Protein AF-A0A917Q170-F1 (afdb_monomer_lite)

pLDDT: mean 72.07, std 14.61, range [29.23, 91.88]

Sequence (348 aa):
MSKLRPLVGIVLLTVSYTAFADYQNASVLQEGDNNSASVSQTNVAHSAAISQYGSNLDTNITQSDVAHRASIYQTAAMDSTTDVTQSGGFNFTDIHQDFAHDTTISVVQGGADNSATITQLGTIYGGYNNTINIEQTGAELTARVYQEGNDLITRIKSEGYGNSVETSQLALTGTVLVEQQGDQNNIYSRQNGYATHASLSQIGSNNDIQYEIDAFGDGVSNASIEQQGDENRVSYRVGNGPVDLAVSQLGNGNVIEGNLGTGGRVVASQDGDYNVASIDSEIGSVTLQQTGSYNIGTIDTSGDAVLVQTGYANEASIVSAATSGVDALHYATAAQAGSNNIASIVQQ

Organism: NCBI:txid1515666

Radius of gyration: 26.74 Å; chains: 1; bounding box: 98×32×94 Å

Structure (mmCIF, N/CA/C/O backbone):
data_AF-A0A917Q170-F1
#
_entry.id   AF-A0A917Q170-F1
#
loop_
_atom_site.group_PDB
_atom_site.id
_atom_site.type_symbol
_atom_site.label_atom_id
_atom_site.label_alt_id
_atom_site.label_comp_id
_atom_site.label_asym_id
_atom_site.label_entity_id
_atom_site.label_seq_id
_atom_site.pdbx_PDB_ins_code
_atom_site.Cartn_x
_atom_site.Cartn_y
_atom_site.Cartn_z
_atom_site.occupancy
_atom_site.B_iso_or_equiv
_atom_site.auth_seq_id
_atom_site.auth_comp_id
_atom_site.auth_asym_id
_atom_site.auth_atom_id
_atom_site.pdbx_PDB_model_num
ATOM 1 N N . MET A 1 1 ? -63.990 -1.114 59.772 1.00 38.12 1 MET A N 1
ATOM 2 C CA . MET A 1 1 ? -62.584 -1.440 59.434 1.00 38.12 1 MET A CA 1
ATOM 3 C C . MET A 1 1 ? -62.500 -1.636 57.931 1.00 38.12 1 MET A C 1
ATOM 5 O O . MET A 1 1 ? -63.392 -2.273 57.388 1.00 38.12 1 MET A O 1
ATOM 9 N N . SER A 1 2 ? -61.478 -1.104 57.266 1.00 48.19 2 SER A N 1
ATOM 10 C CA . SER A 1 2 ? -61.198 -1.352 55.844 1.00 48.19 2 SER A CA 1
ATOM 11 C C . SER A 1 2 ? -60.162 -2.464 55.674 1.00 48.19 2 SER A C 1
ATOM 13 O O . SER A 1 2 ? -59.218 -2.523 56.460 1.00 48.19 2 SER A O 1
ATOM 15 N N . LYS A 1 3 ? -60.270 -3.266 54.607 1.00 40.38 3 LYS A N 1
ATOM 16 C CA . LYS A 1 3 ? -59.131 -3.912 53.924 1.00 40.38 3 LYS A CA 1
ATOM 17 C C . LYS A 1 3 ? -59.388 -3.916 52.410 1.00 40.38 3 LYS A C 1
ATOM 19 O O . LYS A 1 3 ? -60.537 -3.841 51.982 1.00 40.38 3 LYS A O 1
ATOM 24 N N . LEU A 1 4 ? -58.310 -3.881 51.628 1.00 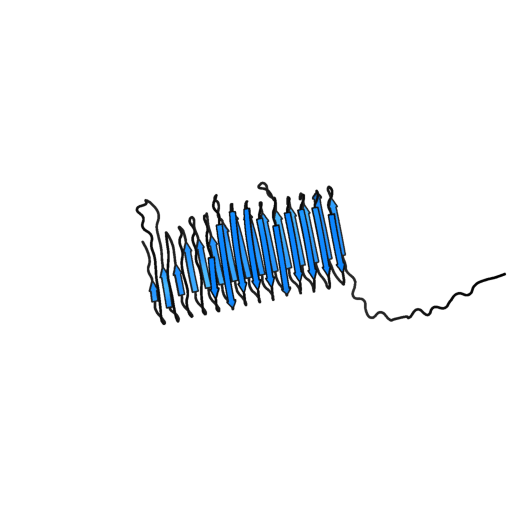39.84 4 LEU A N 1
ATOM 25 C CA . LEU A 1 4 ? -58.324 -3.553 50.199 1.00 39.84 4 LEU A CA 1
ATOM 26 C C . LEU A 1 4 ? -58.628 -4.776 49.313 1.00 39.84 4 LEU A C 1
ATOM 28 O O . LEU A 1 4 ? -58.447 -5.919 49.729 1.00 39.84 4 LEU A O 1
ATOM 32 N N . ARG A 1 5 ? -59.021 -4.515 48.059 1.00 44.72 5 ARG A N 1
ATOM 33 C CA . ARG A 1 5 ? -58.949 -5.488 46.956 1.00 44.72 5 ARG A CA 1
ATOM 34 C C . ARG A 1 5 ? -57.550 -5.448 46.320 1.00 44.72 5 ARG A C 1
ATOM 36 O O . ARG A 1 5 ? -57.078 -4.340 46.064 1.00 44.72 5 ARG A O 1
ATOM 43 N N . PRO A 1 6 ? -56.934 -6.587 45.967 1.00 37.66 6 PRO A N 1
ATOM 44 C CA . PRO A 1 6 ? -55.922 -6.641 44.918 1.00 37.66 6 PRO A CA 1
ATOM 45 C C . PRO A 1 6 ? -56.583 -6.742 43.529 1.00 37.66 6 PRO A C 1
ATOM 47 O O . PRO A 1 6 ? -57.682 -7.280 43.383 1.00 37.66 6 PRO A O 1
ATOM 50 N N . LEU A 1 7 ? -55.903 -6.218 42.510 1.00 37.00 7 LEU A N 1
ATOM 51 C CA . LEU A 1 7 ? -56.298 -6.291 41.101 1.00 37.00 7 LEU A CA 1
ATOM 52 C C . LEU A 1 7 ? -55.704 -7.563 40.472 1.00 37.00 7 LEU A C 1
ATOM 54 O O . LEU A 1 7 ? -54.498 -7.774 40.567 1.00 37.00 7 LEU A O 1
ATOM 58 N N . VAL A 1 8 ? -56.515 -8.392 39.807 1.00 40.47 8 VAL A N 1
ATOM 59 C CA . VAL A 1 8 ? -55.999 -9.541 39.037 1.00 40.47 8 VAL A CA 1
ATOM 60 C C . VAL A 1 8 ? -55.584 -9.057 37.649 1.00 40.47 8 VAL A C 1
ATOM 62 O O . VAL A 1 8 ? -56.394 -9.017 36.725 1.00 40.47 8 VAL A O 1
ATOM 65 N N . GLY A 1 9 ? -54.317 -8.669 37.513 1.00 32.59 9 GLY A N 1
ATOM 66 C CA . GLY A 1 9 ? -53.686 -8.494 36.209 1.00 32.59 9 GLY A CA 1
ATOM 67 C C . GLY A 1 9 ? -53.339 -9.858 35.617 1.00 32.59 9 GLY A C 1
ATOM 68 O O . GLY A 1 9 ? -52.493 -10.564 36.162 1.00 32.59 9 GLY A O 1
ATOM 69 N N . ILE A 1 10 ? -53.985 -10.235 34.513 1.00 39.66 10 ILE A N 1
ATOM 70 C CA . ILE A 1 10 ? -53.581 -11.410 33.733 1.00 39.66 10 ILE A CA 1
ATOM 71 C C . ILE A 1 10 ? -52.309 -11.029 32.973 1.00 39.66 10 ILE A C 1
ATOM 73 O O . ILE A 1 10 ? -52.369 -10.295 31.988 1.00 39.66 10 ILE A O 1
ATOM 77 N N . VAL A 1 11 ? -51.157 -11.511 33.443 1.00 34.00 11 VAL A N 1
ATOM 78 C CA . VAL A 1 11 ? -49.904 -11.429 32.684 1.00 34.00 11 VAL A CA 1
ATOM 79 C C . VAL A 1 11 ? -50.041 -12.330 31.460 1.00 34.00 11 VAL A C 1
ATOM 81 O O . VAL A 1 11 ? -50.342 -13.518 31.586 1.00 34.00 11 VAL A O 1
ATOM 84 N N . LEU A 1 12 ? -49.850 -11.756 30.274 1.00 33.69 12 LEU A N 1
ATOM 85 C CA . LEU A 1 12 ? -49.920 -12.488 29.017 1.00 33.69 12 LEU A CA 1
ATOM 86 C C . LEU A 1 12 ? -48.710 -13.427 28.924 1.00 33.69 12 LEU A C 1
ATOM 88 O O . LEU A 1 12 ? -47.589 -12.973 28.715 1.00 33.69 12 LEU A O 1
ATOM 92 N N . LEU A 1 13 ? -48.933 -14.732 29.096 1.00 35.03 13 LEU A N 1
ATOM 93 C CA . LEU A 1 13 ? -47.876 -15.742 29.020 1.00 35.03 13 LEU A CA 1
ATOM 94 C C . LEU A 1 13 ? -47.503 -16.025 27.554 1.00 35.03 13 LEU A C 1
ATOM 96 O O . LEU A 1 13 ? -47.815 -17.082 27.006 1.00 35.03 13 LEU A O 1
ATOM 100 N N . THR A 1 14 ? -46.853 -15.062 26.902 1.00 36.75 14 THR A N 1
ATOM 101 C CA . THR A 1 14 ? -46.205 -15.277 25.606 1.00 36.75 14 THR A CA 1
ATOM 102 C C . THR A 1 14 ? -45.097 -16.307 25.780 1.00 36.75 14 THR A C 1
ATOM 104 O O . THR A 1 14 ? -44.111 -16.049 26.469 1.00 36.75 14 THR A O 1
ATOM 107 N N . VAL A 1 15 ? -45.262 -17.481 25.171 1.00 36.38 15 VAL A N 1
ATOM 108 C CA . VAL A 1 15 ? -44.237 -18.529 25.162 1.00 36.38 15 VAL A CA 1
ATOM 109 C C . VAL A 1 15 ? -43.047 -18.029 24.349 1.00 36.38 15 VAL A C 1
ATOM 111 O O . VAL A 1 15 ? -43.107 -17.991 23.121 1.00 36.38 15 VAL A O 1
ATOM 114 N N . SER A 1 16 ? -41.978 -17.633 25.039 1.00 33.53 16 SER A N 1
ATOM 115 C CA . SER A 1 16 ? -40.708 -17.239 24.431 1.00 33.53 16 SER A CA 1
ATOM 116 C C . SER A 1 16 ? -40.132 -18.423 23.656 1.00 33.53 16 SER A C 1
ATOM 118 O O . SER A 1 16 ? -39.626 -19.377 24.252 1.00 33.53 16 SER A O 1
ATOM 120 N N . TYR A 1 17 ? -40.229 -18.390 22.329 1.00 29.23 17 TYR A N 1
ATOM 121 C CA . TYR A 1 17 ? -39.633 -19.423 21.492 1.00 29.23 17 TYR A CA 1
ATOM 122 C C . TYR A 1 17 ? -38.107 -19.302 21.531 1.00 29.23 17 TYR A C 1
ATOM 124 O O . TYR A 1 17 ? -37.552 -18.331 21.032 1.00 29.23 17 TYR A O 1
ATOM 132 N N . THR A 1 18 ? -37.471 -20.323 22.114 1.00 39.31 18 THR A N 1
ATOM 133 C CA . THR A 1 18 ? -36.055 -20.708 21.948 1.00 39.31 18 THR A CA 1
ATOM 134 C C . THR A 1 18 ? -35.014 -19.598 22.110 1.00 39.31 18 THR A C 1
ATOM 136 O O . THR A 1 18 ? -34.725 -18.849 21.181 1.00 39.31 18 THR A O 1
ATOM 139 N N . ALA A 1 19 ? -34.361 -19.575 23.274 1.00 36.84 19 ALA A N 1
ATOM 140 C CA . ALA A 1 19 ? -33.197 -18.733 23.515 1.00 36.84 19 ALA A CA 1
ATOM 141 C C . ALA A 1 19 ? -32.041 -19.059 22.550 1.00 36.84 19 ALA A C 1
ATOM 143 O O . ALA A 1 19 ? -31.523 -20.178 22.555 1.00 36.84 19 ALA A O 1
ATOM 144 N N . PHE A 1 20 ? -31.580 -18.050 21.812 1.00 42.78 20 PHE A N 1
ATOM 145 C CA . PHE A 1 20 ? -30.145 -17.899 21.579 1.00 42.78 20 PHE A CA 1
ATOM 146 C C . PHE A 1 20 ? -29.513 -17.385 22.878 1.00 42.78 20 PHE A C 1
ATOM 148 O O . PHE A 1 20 ? -30.133 -16.610 23.607 1.00 42.78 20 PHE A O 1
ATOM 155 N N . ALA A 1 21 ? -28.311 -17.859 23.202 1.00 44.31 21 ALA A N 1
ATOM 156 C CA . ALA A 1 21 ? -27.614 -17.436 24.408 1.00 44.31 21 ALA A CA 1
ATOM 157 C C . ALA A 1 21 ? -26.942 -16.076 24.176 1.00 44.31 21 ALA A C 1
ATOM 159 O O . ALA A 1 21 ? -26.146 -15.922 23.250 1.00 44.31 21 ALA A O 1
ATOM 160 N N . ASP A 1 22 ? -27.279 -15.106 25.023 1.00 50.44 22 ASP A N 1
ATOM 161 C CA . ASP A 1 22 ? -26.863 -13.706 24.916 1.00 50.44 22 ASP A CA 1
ATOM 162 C C . ASP A 1 22 ? -25.422 -13.510 25.426 1.00 50.44 22 ASP A C 1
ATOM 164 O O . ASP A 1 22 ? -25.171 -12.920 26.475 1.00 50.44 22 ASP A O 1
ATOM 168 N N . TYR A 1 23 ? -24.463 -14.113 24.718 1.00 54.47 23 TYR A N 1
ATOM 169 C CA . TYR A 1 23 ? -23.035 -14.075 25.047 1.00 54.47 23 TYR A CA 1
ATOM 170 C C . TYR A 1 23 ? -22.389 -12.751 24.621 1.00 54.47 23 TYR A C 1
ATOM 172 O O . TYR A 1 23 ? -21.505 -12.731 23.773 1.00 54.47 23 TYR A O 1
ATOM 180 N N . GLN A 1 24 ? -22.840 -11.650 25.216 1.00 57.41 24 GLN A N 1
ATOM 181 C CA . GLN A 1 24 ? -22.109 -10.385 25.216 1.00 57.41 24 GLN A CA 1
ATOM 182 C C . GLN A 1 24 ? -21.061 -10.427 26.337 1.00 57.41 24 GLN A C 1
ATOM 184 O O . GLN A 1 24 ? -21.401 -10.544 27.516 1.00 57.41 24 GLN A O 1
ATOM 189 N N . ASN A 1 25 ? -19.782 -10.390 25.971 1.00 67.75 25 ASN A N 1
ATOM 190 C CA . ASN A 1 25 ? -18.659 -10.326 26.899 1.00 67.75 25 ASN A CA 1
ATOM 191 C C . ASN A 1 25 ? -17.869 -9.038 26.655 1.00 67.75 25 ASN A C 1
ATOM 193 O O . ASN A 1 25 ? -17.345 -8.826 25.561 1.00 67.75 25 ASN A O 1
ATOM 197 N N . ALA A 1 26 ? -17.759 -8.207 27.686 1.00 69.06 26 ALA A N 1
ATOM 198 C CA . ALA A 1 26 ? -16.992 -6.972 27.677 1.00 69.06 26 ALA A CA 1
ATOM 199 C C . ALA A 1 26 ? -16.087 -6.946 28.914 1.00 69.06 26 ALA A C 1
ATOM 201 O O . ALA A 1 26 ? -16.577 -6.913 30.044 1.00 69.06 26 ALA A O 1
ATOM 202 N N . SER A 1 27 ? -14.771 -6.965 28.709 1.00 76.00 27 SER A N 1
ATOM 203 C CA . SER A 1 27 ? -13.782 -6.845 29.784 1.00 76.00 27 SER A CA 1
ATOM 204 C C . SER A 1 27 ? -12.910 -5.615 29.573 1.00 76.00 27 SER A C 1
ATOM 206 O O . SER A 1 27 ? -12.215 -5.521 28.563 1.00 76.00 27 SER A O 1
ATOM 208 N N . VAL A 1 28 ? -12.918 -4.706 30.545 1.00 73.25 28 VAL A N 1
ATOM 209 C CA . VAL A 1 28 ? -12.066 -3.514 30.580 1.00 73.25 28 VAL A CA 1
ATOM 210 C C . VAL A 1 28 ? -11.147 -3.617 31.794 1.00 73.25 28 VAL A C 1
ATOM 212 O O . VAL A 1 28 ? -11.623 -3.792 32.917 1.00 73.25 28 VAL A O 1
ATOM 215 N N . LEU A 1 29 ? -9.840 -3.517 31.564 1.00 74.94 29 LEU A N 1
ATOM 216 C CA . LEU A 1 29 ? -8.798 -3.451 32.584 1.00 74.94 29 LEU A CA 1
ATOM 217 C C . LEU A 1 29 ? -7.941 -2.211 32.321 1.00 74.94 29 LEU A C 1
ATOM 219 O O . LEU A 1 29 ? -7.462 -2.018 31.207 1.00 74.94 29 LEU A O 1
ATOM 223 N N . GLN A 1 30 ? -7.767 -1.371 33.338 1.00 66.56 30 GLN A N 1
ATOM 224 C CA . GLN A 1 30 ? -7.011 -0.125 33.244 1.00 66.56 30 GLN A CA 1
ATOM 225 C C . GLN A 1 30 ? -6.092 0.011 34.459 1.00 66.56 30 GLN A C 1
ATOM 227 O O . GLN A 1 30 ? -6.550 -0.066 35.600 1.00 66.56 30 GLN A O 1
ATOM 232 N N . GLU A 1 31 ? -4.810 0.247 34.209 1.00 71.25 31 GLU A N 1
ATOM 233 C CA . GLU A 1 31 ? -3.781 0.527 35.203 1.00 71.25 31 GLU A CA 1
ATOM 234 C C . GLU A 1 31 ? -2.967 1.752 34.745 1.00 71.25 31 GLU A C 1
ATOM 236 O O . GLU A 1 31 ? -2.565 1.849 33.585 1.00 71.25 31 GLU A O 1
ATOM 241 N N . GLY A 1 32 ? -2.758 2.708 35.654 1.00 68.06 32 GLY A N 1
ATOM 242 C CA . GLY A 1 32 ? -2.181 4.026 35.356 1.00 68.06 32 GLY A CA 1
ATOM 243 C C . GLY A 1 32 ? -3.201 5.170 35.444 1.00 68.06 32 GLY A C 1
ATOM 244 O O . GLY A 1 32 ? -4.278 5.004 36.019 1.00 68.06 32 GLY A O 1
ATOM 245 N N . ASP A 1 33 ? -2.840 6.346 34.924 1.00 68.81 33 ASP A N 1
ATOM 246 C CA . ASP A 1 33 ? -3.502 7.622 35.240 1.00 68.81 33 ASP A CA 1
ATOM 247 C C . ASP A 1 33 ? -4.380 8.159 34.090 1.00 68.81 33 ASP A C 1
ATOM 249 O O . ASP A 1 33 ? -3.970 8.191 32.934 1.00 68.81 33 ASP A O 1
ATOM 253 N N . ASN A 1 34 ? -5.578 8.661 34.415 1.00 73.81 34 ASN A N 1
ATOM 254 C CA . ASN A 1 34 ? -6.527 9.324 33.496 1.00 73.81 34 ASN A CA 1
ATOM 255 C C . ASN A 1 34 ? -7.015 8.513 32.272 1.00 73.81 34 ASN A C 1
ATOM 257 O O . ASN A 1 34 ? -7.546 9.108 31.336 1.00 73.81 34 ASN A O 1
ATOM 261 N N . ASN A 1 35 ? -6.870 7.187 32.253 1.00 74.00 35 ASN A N 1
ATOM 262 C CA . ASN A 1 35 ? -7.323 6.382 31.115 1.00 74.00 35 ASN A CA 1
ATOM 263 C C . ASN A 1 35 ? -8.861 6.314 31.020 1.00 74.00 35 ASN A C 1
ATOM 265 O O . ASN A 1 35 ? -9.563 6.117 32.015 1.00 74.00 35 ASN A O 1
ATOM 269 N N . SER A 1 36 ? -9.374 6.404 29.798 1.00 78.81 36 SER A N 1
ATOM 270 C CA . SER A 1 36 ? -10.766 6.241 29.388 1.00 78.81 36 SER A CA 1
ATOM 271 C C . SER A 1 36 ? -10.899 4.981 28.528 1.00 78.81 36 SER A C 1
ATOM 273 O O . SER A 1 36 ? -10.086 4.717 27.640 1.00 78.81 36 SER A O 1
ATOM 275 N N . ALA A 1 37 ? -11.920 4.175 28.818 1.00 76.12 37 ALA A N 1
ATOM 276 C CA . ALA A 1 37 ? -12.235 2.976 28.056 1.00 76.12 37 ALA A CA 1
ATOM 277 C C . ALA A 1 37 ? -13.746 2.730 28.047 1.00 76.12 37 ALA A C 1
ATOM 279 O O . ALA A 1 37 ? -14.398 2.735 29.095 1.00 76.12 37 ALA A O 1
ATOM 280 N N . SER A 1 38 ? -14.297 2.479 26.862 1.00 79.06 38 SER A N 1
ATOM 281 C CA . SER A 1 38 ? -15.725 2.269 26.640 1.00 79.06 38 SER A CA 1
ATOM 282 C C . SER A 1 38 ? -15.969 1.054 25.752 1.00 79.06 38 SER A C 1
ATOM 284 O O . SER A 1 38 ? -15.288 0.849 24.747 1.00 79.06 38 SER A O 1
ATOM 286 N N . VAL A 1 39 ? -16.980 0.260 26.102 1.00 77.12 39 VAL A N 1
ATOM 287 C CA . VAL A 1 39 ? -17.489 -0.827 25.261 1.00 77.12 39 VAL A CA 1
ATOM 288 C C . VAL A 1 39 ? -19.000 -0.676 25.137 1.00 77.12 39 VAL A C 1
ATOM 290 O O . VAL A 1 39 ? -19.725 -0.740 26.128 1.00 77.12 39 VAL A O 1
ATOM 293 N N . SER A 1 40 ? -19.470 -0.504 23.906 1.00 78.19 40 SER A N 1
ATOM 294 C CA . SER A 1 40 ? -20.879 -0.451 23.534 1.00 78.19 40 SER A CA 1
ATOM 295 C C . SER A 1 40 ? -21.200 -1.658 22.656 1.00 78.19 40 SER A C 1
ATOM 297 O O . SER A 1 40 ? -20.812 -1.700 21.491 1.00 78.19 40 SER A O 1
ATOM 299 N N . GLN A 1 41 ? -21.882 -2.653 23.222 1.00 72.38 41 GLN A N 1
ATOM 300 C CA . GLN A 1 41 ? -22.371 -3.837 22.510 1.00 72.38 41 GLN A CA 1
ATOM 301 C C . GLN A 1 41 ? -23.892 -3.740 22.352 1.00 72.38 41 GLN A C 1
ATOM 303 O O . GLN A 1 41 ? -24.607 -3.343 23.275 1.00 72.38 41 GLN A O 1
ATOM 308 N N . THR A 1 42 ? -24.390 -4.062 21.159 1.00 72.94 42 THR A N 1
ATOM 309 C CA . THR A 1 42 ? -25.823 -4.080 20.834 1.00 72.94 42 THR A CA 1
ATOM 310 C C . THR A 1 42 ? -26.135 -5.274 19.942 1.00 72.94 42 THR A C 1
ATOM 312 O O . THR A 1 42 ? -25.338 -5.616 19.078 1.00 72.94 42 THR A O 1
ATOM 315 N N . ASN A 1 43 ? -27.307 -5.892 20.115 1.00 70.06 43 ASN A N 1
ATOM 316 C CA . ASN A 1 43 ? -27.620 -7.220 19.570 1.00 70.06 43 ASN A CA 1
ATOM 317 C C . ASN A 1 43 ? -26.712 -8.311 20.204 1.00 70.06 43 ASN A C 1
ATOM 319 O O . ASN A 1 43 ? -26.568 -8.272 21.422 1.00 70.06 43 ASN A O 1
ATOM 323 N N . VAL A 1 44 ? -26.232 -9.348 19.498 1.00 70.75 44 VAL A N 1
ATOM 324 C CA . VAL A 1 44 ? -25.894 -10.647 20.143 1.00 70.75 44 VAL A CA 1
ATOM 325 C C . VAL A 1 44 ? -24.494 -11.217 19.873 1.00 70.75 44 VAL A C 1
ATOM 327 O O . VAL A 1 44 ? -23.921 -11.069 18.796 1.00 70.75 44 VAL A O 1
ATOM 330 N N . ALA A 1 45 ? -24.008 -12.002 20.845 1.00 70.44 45 ALA A N 1
ATOM 331 C CA . ALA A 1 45 ? -22.796 -12.836 20.783 1.00 70.44 45 ALA A CA 1
ATOM 332 C C . ALA A 1 45 ? -21.452 -12.082 20.645 1.00 70.44 45 ALA A C 1
ATOM 334 O O . ALA A 1 45 ? -20.471 -12.650 20.167 1.00 70.44 45 ALA A O 1
ATOM 335 N N . HIS A 1 46 ? -21.399 -10.808 21.040 1.00 72.44 46 HIS A N 1
ATOM 336 C CA . HIS A 1 46 ? -20.197 -9.974 20.926 1.00 72.44 46 HIS A CA 1
ATOM 337 C C . HIS A 1 46 ? -19.140 -10.258 21.996 1.00 72.44 46 HIS A C 1
ATOM 339 O O . HIS A 1 46 ? -19.452 -10.535 23.151 1.00 72.44 46 HIS A O 1
ATOM 345 N N . SER A 1 47 ? -17.869 -10.107 21.630 1.00 79.88 47 SER A N 1
ATOM 346 C CA . SER A 1 47 ? -16.735 -10.161 22.552 1.00 79.88 47 SER A CA 1
ATOM 347 C C . SER A 1 47 ? -15.853 -8.926 22.381 1.00 79.88 47 SER A C 1
ATOM 349 O O . SER A 1 47 ? -15.422 -8.616 21.273 1.00 79.88 47 SER A O 1
ATOM 351 N N . ALA A 1 48 ? -15.534 -8.254 23.481 1.00 78.69 48 ALA A N 1
ATOM 352 C CA . ALA A 1 48 ? -14.676 -7.078 23.522 1.00 78.69 48 ALA A CA 1
ATOM 353 C C . ALA A 1 48 ? -13.727 -7.155 24.723 1.00 78.69 48 ALA A C 1
ATOM 355 O O . ALA A 1 48 ? -14.166 -7.386 25.853 1.00 78.69 48 ALA A O 1
ATOM 356 N N . ALA A 1 49 ? -12.438 -6.930 24.486 1.00 81.19 49 ALA A N 1
ATOM 357 C CA . ALA A 1 49 ? -11.436 -6.795 25.533 1.00 81.19 49 ALA A CA 1
ATOM 358 C C . ALA A 1 49 ? -10.631 -5.505 25.339 1.00 81.19 49 ALA A C 1
ATOM 360 O O . ALA A 1 49 ? -10.134 -5.255 24.246 1.00 81.19 49 ALA A O 1
ATOM 361 N N . ILE A 1 50 ? -10.491 -4.718 26.407 1.00 77.62 50 ILE A N 1
ATOM 362 C CA . ILE A 1 50 ? -9.591 -3.564 26.499 1.00 77.62 50 ILE A CA 1
ATOM 363 C C . ILE A 1 50 ? -8.683 -3.793 27.708 1.00 77.62 50 ILE A C 1
ATOM 365 O O . ILE A 1 50 ? -9.169 -4.033 28.814 1.00 77.62 50 ILE A O 1
ATOM 369 N N . SER A 1 51 ? -7.372 -3.733 27.504 1.00 79.62 51 SER A N 1
ATOM 370 C CA . SER A 1 51 ? -6.354 -3.748 28.558 1.00 79.62 51 SER A CA 1
ATOM 371 C C . SER A 1 51 ? -5.394 -2.584 28.345 1.00 79.62 51 SER A C 1
ATOM 373 O O . SER A 1 51 ? -4.733 -2.517 27.314 1.00 79.62 51 SER A O 1
ATOM 375 N N . GLN A 1 52 ? -5.340 -1.668 29.309 1.00 74.00 52 GLN A N 1
ATOM 376 C CA . GLN A 1 52 ? -4.587 -0.417 29.245 1.00 74.00 52 GLN A CA 1
ATOM 377 C C . GLN A 1 52 ? -3.614 -0.315 30.420 1.00 74.00 52 GLN A C 1
ATOM 379 O O . GLN A 1 52 ? -4.048 -0.267 31.568 1.00 74.00 52 GLN A O 1
ATOM 384 N N . TYR A 1 53 ? -2.318 -0.226 30.131 1.00 76.25 53 TYR A N 1
ATOM 385 C CA . TYR A 1 53 ? -1.239 -0.028 31.100 1.00 76.25 53 TYR A CA 1
ATOM 386 C C . TYR A 1 53 ? -0.449 1.227 30.704 1.00 76.25 53 TYR A C 1
ATOM 388 O O . TYR A 1 53 ? 0.602 1.132 30.072 1.00 76.25 53 TYR A O 1
ATOM 396 N N . GLY A 1 54 ? -0.981 2.413 31.005 1.00 77.69 54 GLY A N 1
ATOM 397 C CA . GLY A 1 54 ? -0.503 3.679 30.430 1.00 77.69 54 GLY A CA 1
ATOM 398 C C . GLY A 1 54 ? -1.161 4.915 31.043 1.00 77.69 54 GLY A C 1
ATOM 399 O O . GLY A 1 54 ? -1.712 4.833 32.142 1.00 77.69 54 GLY A O 1
ATOM 400 N N . SER A 1 55 ? -1.121 6.061 30.359 1.00 75.50 55 SER A N 1
ATOM 401 C CA . SER A 1 55 ? -1.746 7.299 30.862 1.00 75.50 55 SER A CA 1
ATOM 402 C C . SER A 1 55 ? -2.369 8.179 29.781 1.00 75.50 55 SER A C 1
ATOM 404 O O . SER A 1 55 ? -1.793 8.329 28.708 1.00 75.50 55 SER A O 1
ATOM 406 N N . ASN A 1 56 ? -3.490 8.837 30.091 1.00 77.50 56 ASN A N 1
ATOM 407 C CA . ASN A 1 56 ? -4.270 9.647 29.142 1.00 77.50 56 ASN A CA 1
ATOM 408 C C . ASN A 1 56 ? -4.688 8.868 27.868 1.00 77.50 56 ASN A C 1
ATOM 410 O O . ASN A 1 56 ? -4.797 9.450 26.790 1.00 77.50 56 ASN A O 1
ATOM 414 N N . LEU A 1 57 ? -4.897 7.551 27.967 1.00 77.06 57 LEU A N 1
ATOM 415 C CA . LEU A 1 57 ? -5.396 6.731 26.859 1.00 77.06 57 LEU A CA 1
ATOM 416 C C . LEU A 1 57 ? -6.917 6.878 26.734 1.00 77.06 57 LEU A C 1
ATOM 418 O O . LEU A 1 57 ? -7.597 6.815 27.753 1.00 77.06 57 LEU A O 1
ATOM 422 N N . ASP A 1 58 ? -7.464 7.012 25.525 1.00 82.19 58 ASP A N 1
ATOM 423 C CA . ASP A 1 58 ? -8.914 6.926 25.274 1.00 82.19 58 ASP A CA 1
ATOM 424 C C . ASP A 1 58 ? -9.203 5.806 24.271 1.00 82.19 58 ASP A C 1
ATOM 426 O O . ASP A 1 58 ? -8.525 5.677 23.250 1.00 82.19 58 ASP A O 1
ATOM 430 N N . THR A 1 59 ? -10.141 4.911 24.575 1.00 81.62 59 THR A N 1
ATOM 431 C CA . THR A 1 59 ? -10.374 3.716 23.750 1.00 81.62 59 THR A CA 1
ATOM 432 C C . THR A 1 59 ? -11.831 3.287 23.742 1.00 81.62 59 THR A C 1
ATOM 434 O O . THR A 1 59 ? -12.386 2.912 24.775 1.00 81.62 59 THR A O 1
ATOM 437 N N . ASN A 1 60 ? -12.445 3.273 22.560 1.00 81.81 60 ASN A N 1
ATOM 438 C CA . ASN A 1 60 ? -13.862 2.968 22.393 1.00 81.81 60 ASN A CA 1
ATOM 439 C C . ASN A 1 60 ? -14.062 1.780 21.448 1.00 81.81 60 ASN A C 1
ATOM 441 O O . ASN A 1 60 ? -13.653 1.811 20.291 1.00 81.81 60 ASN A O 1
ATOM 445 N N . ILE A 1 61 ? -14.767 0.748 21.914 1.00 80.38 61 ILE A N 1
ATOM 446 C CA . ILE A 1 61 ? -15.265 -0.350 21.076 1.00 80.38 61 ILE A CA 1
ATOM 447 C C . ILE A 1 61 ? -16.778 -0.189 20.921 1.00 80.38 61 ILE A C 1
ATOM 449 O O . ILE A 1 61 ? -17.514 -0.243 21.904 1.00 80.38 61 ILE A O 1
ATOM 453 N N . THR A 1 62 ? -17.259 -0.045 19.688 1.00 83.06 62 THR A N 1
ATOM 454 C CA . THR A 1 62 ? -18.685 -0.078 19.339 1.00 83.06 62 THR A CA 1
ATOM 455 C C . THR A 1 62 ? -18.967 -1.273 18.437 1.00 83.06 62 THR A C 1
ATOM 457 O O . THR A 1 62 ? -18.480 -1.347 17.312 1.00 83.06 62 THR A O 1
ATOM 460 N N . GLN A 1 63 ? -19.775 -2.210 18.923 1.00 78.19 63 GLN A N 1
ATOM 461 C CA . GLN A 1 63 ? -20.178 -3.420 18.212 1.00 78.19 63 GLN A CA 1
ATOM 462 C C . GLN A 1 63 ? -21.705 -3.452 18.071 1.00 78.19 63 GLN A C 1
ATOM 464 O O . GLN A 1 63 ? -22.460 -3.297 19.035 1.00 78.19 63 GLN A O 1
ATOM 469 N N . SER A 1 64 ? -22.164 -3.659 16.842 1.00 81.44 64 SER A N 1
ATOM 470 C CA . SER A 1 64 ? -23.581 -3.773 16.476 1.00 81.44 64 SER A CA 1
ATOM 471 C C . SER A 1 64 ? -23.862 -5.120 15.814 1.00 81.44 64 SER A C 1
ATOM 473 O O . SER A 1 64 ? -22.939 -5.798 15.386 1.00 81.44 64 SER A O 1
ATOM 475 N N . ASP A 1 65 ? -25.113 -5.566 15.781 1.00 83.12 65 ASP A N 1
ATOM 476 C CA . ASP A 1 65 ? -25.531 -6.816 15.122 1.00 83.12 65 ASP A CA 1
ATOM 477 C C . ASP A 1 65 ? -24.962 -8.127 15.713 1.00 83.12 65 ASP A C 1
ATOM 479 O O . ASP A 1 65 ? -25.394 -8.513 16.798 1.00 83.12 65 ASP A O 1
ATOM 483 N N . VAL A 1 66 ? -24.093 -8.894 15.036 1.00 75.69 66 VAL A N 1
ATOM 484 C CA . VAL A 1 66 ? -23.883 -10.317 15.405 1.00 75.69 66 VAL A CA 1
ATOM 485 C C . VAL A 1 66 ? -22.415 -10.743 15.498 1.00 75.69 66 VAL A C 1
ATOM 487 O O . VAL A 1 66 ? -21.638 -10.556 14.573 1.00 75.69 66 VAL A O 1
ATOM 490 N N . ALA A 1 67 ? -22.058 -11.416 16.596 1.00 79.19 67 ALA A N 1
ATOM 491 C CA . ALA A 1 67 ? -20.840 -12.225 16.764 1.00 79.19 67 ALA A CA 1
ATOM 492 C C . ALA A 1 67 ? -19.470 -11.532 16.559 1.00 79.19 67 ALA A C 1
ATOM 494 O O . ALA A 1 67 ? -18.453 -12.207 16.409 1.00 79.19 67 ALA A O 1
ATOM 495 N N . HIS A 1 68 ? -19.425 -10.201 16.591 1.00 78.75 68 HIS A N 1
ATOM 496 C CA . HIS A 1 68 ? -18.193 -9.415 16.528 1.00 78.75 68 HIS A CA 1
ATOM 497 C C . HIS A 1 68 ? -17.190 -9.730 17.639 1.00 78.75 68 HIS A C 1
ATOM 499 O O . HIS A 1 68 ? -17.570 -9.951 18.793 1.00 78.75 68 HIS A O 1
ATOM 505 N N . ARG A 1 69 ? -15.896 -9.664 17.306 1.00 83.94 69 ARG A N 1
ATOM 506 C CA . ARG A 1 69 ? -14.799 -9.750 18.275 1.00 83.94 69 ARG A CA 1
ATOM 507 C C . ARG A 1 69 ? -13.854 -8.557 18.144 1.00 83.94 69 ARG A C 1
ATOM 509 O O . ARG A 1 69 ? -13.356 -8.279 17.060 1.00 83.94 69 ARG A O 1
ATOM 516 N N . ALA A 1 70 ? -13.550 -7.911 19.262 1.00 81.81 70 ALA A N 1
ATOM 517 C CA . ALA A 1 70 ? -12.552 -6.856 19.368 1.00 81.81 70 ALA A CA 1
ATOM 518 C C . ALA A 1 70 ? -11.613 -7.137 20.550 1.00 81.81 70 ALA A C 1
ATOM 520 O O . ALA A 1 70 ? -12.043 -7.610 21.606 1.00 81.81 70 ALA A O 1
ATOM 521 N N . SER A 1 71 ? -10.330 -6.858 20.365 1.00 85.31 71 SER A N 1
ATOM 522 C CA . SER A 1 71 ? -9.265 -7.042 21.348 1.00 85.31 71 SER A CA 1
ATOM 523 C C . SER A 1 71 ? -8.306 -5.862 21.232 1.00 85.31 71 SER A C 1
ATOM 525 O O . SER A 1 71 ? -7.889 -5.516 20.129 1.00 85.31 71 SER A O 1
ATOM 527 N N . ILE A 1 72 ? -8.029 -5.193 22.350 1.00 82.62 72 ILE A N 1
ATOM 528 C CA . ILE A 1 72 ? -7.160 -4.019 22.421 1.00 82.62 72 ILE A CA 1
ATOM 529 C C . ILE A 1 72 ? -6.261 -4.163 23.649 1.00 82.62 72 ILE A C 1
ATOM 531 O O . ILE A 1 72 ? -6.746 -4.259 24.779 1.00 82.62 72 ILE A O 1
ATOM 535 N N . TYR A 1 73 ? -4.952 -4.173 23.424 1.00 82.00 73 TYR A N 1
ATOM 536 C CA . TYR A 1 73 ? -3.918 -4.282 24.444 1.00 82.00 73 TYR A CA 1
ATOM 537 C C . TYR A 1 73 ? -2.897 -3.155 24.246 1.00 82.00 73 TYR A C 1
ATOM 539 O O . TYR A 1 73 ? -2.164 -3.137 23.259 1.00 82.00 73 TYR A O 1
ATOM 547 N N . GLN A 1 74 ? -2.885 -2.199 25.174 1.00 76.88 74 GLN A N 1
ATOM 548 C CA . GLN A 1 74 ? -2.036 -1.008 25.159 1.00 76.88 74 GLN A CA 1
ATOM 549 C C . GLN A 1 74 ? -1.109 -1.038 26.380 1.00 76.88 74 GLN A C 1
ATOM 551 O O . GLN A 1 74 ? -1.588 -0.942 27.512 1.00 76.88 74 GLN A O 1
ATOM 556 N N . THR A 1 75 ? 0.203 -1.139 26.168 1.00 77.44 75 THR A N 1
ATOM 557 C CA . THR A 1 75 ? 1.216 -1.160 27.238 1.00 77.44 75 THR A CA 1
ATOM 558 C C . THR A 1 75 ? 2.214 -0.020 27.090 1.00 77.44 75 THR A C 1
ATOM 560 O O . THR A 1 75 ? 2.581 0.366 25.985 1.00 77.44 75 THR A O 1
ATOM 563 N N . ALA A 1 76 ? 2.599 0.574 28.224 1.00 69.56 76 ALA A N 1
ATOM 564 C CA . ALA A 1 76 ? 3.495 1.727 28.343 1.00 69.56 76 ALA A CA 1
ATOM 565 C C . ALA A 1 76 ? 3.111 2.951 27.481 1.00 69.56 76 ALA A C 1
ATOM 567 O O . ALA A 1 76 ? 3.930 3.844 27.274 1.00 69.56 76 ALA A O 1
ATOM 568 N N . ALA A 1 77 ? 1.870 2.998 26.992 1.00 74.88 77 ALA A N 1
ATOM 569 C CA . ALA A 1 77 ? 1.403 4.002 26.051 1.00 74.88 77 ALA A CA 1
ATOM 570 C C . ALA A 1 77 ? 0.940 5.290 26.755 1.00 74.88 77 ALA A C 1
ATOM 572 O O . ALA A 1 77 ? 0.467 5.254 27.897 1.00 74.88 77 ALA A O 1
ATOM 573 N N . MET A 1 78 ? 1.037 6.428 26.065 1.00 76.19 78 MET A N 1
ATOM 574 C CA . MET A 1 78 ? 0.555 7.721 26.561 1.00 76.19 78 MET A CA 1
ATOM 575 C C . MET A 1 78 ? -0.215 8.510 25.498 1.00 76.19 78 MET A C 1
ATOM 577 O O . MET A 1 78 ? 0.066 8.384 24.305 1.00 76.19 78 MET A O 1
ATOM 581 N N . ASP A 1 79 ? -1.170 9.333 25.945 1.00 79.75 79 ASP A N 1
ATOM 582 C CA . ASP A 1 79 ? -1.843 10.378 25.150 1.00 79.75 79 ASP A CA 1
ATOM 583 C C . ASP A 1 79 ? -2.388 9.874 23.792 1.00 79.75 79 ASP A C 1
ATOM 585 O O . ASP A 1 79 ? -2.337 10.556 22.772 1.00 79.75 79 ASP A O 1
ATOM 589 N N . SER A 1 80 ? -2.881 8.630 23.772 1.00 80.38 80 SER A N 1
ATOM 590 C CA . SER A 1 80 ? -3.215 7.885 22.552 1.00 80.38 80 SER A CA 1
ATOM 591 C C . SER A 1 80 ? -4.692 7.490 22.492 1.00 80.38 80 SER A C 1
ATOM 593 O O . SER A 1 80 ? -5.279 7.071 23.489 1.00 80.38 80 SER A O 1
ATOM 595 N N . THR A 1 81 ? -5.283 7.591 21.299 1.00 84.56 81 THR A N 1
ATOM 596 C CA . THR A 1 81 ? -6.701 7.300 21.026 1.00 84.56 81 THR A CA 1
ATOM 597 C C . THR A 1 81 ? -6.849 6.018 20.202 1.00 84.56 81 THR A C 1
ATOM 599 O O . THR A 1 81 ? -6.074 5.780 19.275 1.00 84.56 81 THR A O 1
ATOM 602 N N . THR A 1 82 ? -7.837 5.172 20.504 1.00 85.69 82 THR A N 1
ATOM 603 C CA . THR A 1 82 ? -8.144 3.966 19.710 1.00 85.69 82 THR A CA 1
ATOM 604 C C . THR A 1 82 ? -9.648 3.707 19.608 1.00 85.69 82 THR A C 1
ATOM 606 O O . THR A 1 82 ? -10.276 3.257 20.563 1.00 85.69 82 THR A O 1
ATOM 609 N N . ASP A 1 83 ? -10.220 3.919 18.424 1.00 87.75 83 ASP A N 1
ATOM 610 C CA . ASP A 1 83 ? -11.645 3.701 18.158 1.00 87.75 83 ASP A CA 1
ATOM 611 C C . ASP A 1 83 ? -11.871 2.505 17.220 1.00 87.75 83 ASP A C 1
ATOM 613 O O . ASP A 1 83 ? -11.317 2.436 16.122 1.00 87.75 83 ASP A O 1
ATOM 617 N N . VAL A 1 84 ? -12.731 1.569 17.624 1.00 85.75 84 VAL A N 1
ATOM 618 C CA . VAL A 1 84 ? -13.113 0.384 16.841 1.00 85.75 84 VAL A CA 1
ATOM 619 C C . VAL A 1 84 ? -14.629 0.346 16.678 1.00 85.75 84 VAL A C 1
ATOM 621 O O . VAL A 1 84 ? -15.361 0.276 17.662 1.00 85.75 84 VAL A O 1
ATOM 624 N N . THR A 1 85 ? -15.116 0.351 15.438 1.00 86.94 85 THR A N 1
ATOM 625 C CA . THR A 1 85 ? -16.543 0.247 15.096 1.00 86.94 85 THR A CA 1
ATOM 626 C C . THR A 1 85 ? -16.789 -0.960 14.194 1.00 86.94 85 THR A C 1
ATOM 628 O O . THR A 1 85 ? -16.211 -1.054 13.115 1.00 86.94 85 THR A O 1
ATOM 631 N N . GLN A 1 86 ? -17.661 -1.878 14.618 1.00 82.31 86 GLN A N 1
ATOM 632 C CA . GLN A 1 86 ? -17.991 -3.112 13.893 1.00 82.31 86 GLN A CA 1
ATOM 633 C C . GLN A 1 86 ? -19.512 -3.257 13.704 1.00 82.31 86 GLN A C 1
ATOM 635 O O . GLN A 1 86 ? -20.297 -3.049 14.639 1.00 82.31 86 GLN A O 1
ATOM 640 N N . SER A 1 87 ? -19.935 -3.619 12.490 1.00 85.25 87 SER A N 1
ATOM 641 C CA . SER A 1 87 ? -21.344 -3.739 12.084 1.00 85.25 87 SER A CA 1
ATOM 642 C C . SER A 1 87 ? -21.560 -4.867 11.070 1.00 85.25 87 SER A C 1
ATOM 644 O O . SER A 1 87 ? -20.692 -5.129 10.238 1.00 85.25 87 SER A O 1
ATOM 646 N N . GLY A 1 88 ? -22.715 -5.542 11.132 1.00 84.75 88 GLY A N 1
ATOM 647 C CA . GLY A 1 88 ? -22.987 -6.761 10.362 1.00 84.75 88 GLY A CA 1
ATOM 648 C C . GLY A 1 88 ? -22.727 -8.061 11.142 1.00 84.75 88 GLY A C 1
ATOM 649 O O . GLY A 1 88 ? -23.460 -8.377 12.079 1.00 84.75 88 GLY A O 1
ATOM 650 N N . GLY A 1 89 ? -21.742 -8.865 10.739 1.00 80.50 89 GLY A N 1
ATOM 651 C CA . GLY A 1 89 ? -21.521 -10.204 11.294 1.00 80.50 89 GLY A CA 1
ATOM 652 C C . GLY A 1 89 ? -20.051 -10.587 11.447 1.00 80.50 89 GLY A C 1
ATOM 653 O O . GLY A 1 89 ? -19.263 -10.364 10.541 1.00 80.50 89 GLY A O 1
ATOM 654 N N . PHE A 1 90 ? -19.692 -11.229 12.560 1.00 84.19 90 PHE A N 1
ATOM 655 C CA . PHE A 1 90 ? -18.437 -11.980 12.758 1.00 84.19 90 PHE A CA 1
ATOM 656 C C . PHE A 1 90 ? -17.106 -11.218 12.576 1.00 84.19 90 PHE A C 1
ATOM 658 O O . PHE A 1 90 ? -16.048 -11.812 12.777 1.00 84.19 90 PHE A O 1
ATOM 665 N N . ASN A 1 91 ? -17.126 -9.916 12.262 1.00 84.44 91 ASN A N 1
ATOM 666 C CA . ASN A 1 91 ? -15.904 -9.141 12.045 1.00 84.44 91 ASN A CA 1
ATOM 667 C C . ASN A 1 91 ? -14.990 -9.156 13.290 1.00 84.44 91 ASN A C 1
ATOM 669 O O . ASN A 1 91 ? -15.456 -9.139 14.439 1.00 84.44 91 ASN A O 1
ATOM 673 N N . PHE A 1 92 ? -13.682 -9.187 13.049 1.00 86.88 92 PHE A N 1
ATOM 674 C CA . PHE A 1 92 ? -12.631 -9.318 14.047 1.00 86.88 92 PHE A CA 1
ATOM 675 C C . PHE A 1 92 ? -11.648 -8.144 13.983 1.00 86.88 92 PHE A C 1
ATOM 677 O O . PHE A 1 92 ? -11.131 -7.823 12.917 1.00 86.88 92 PHE A O 1
ATOM 684 N N . THR A 1 93 ? -11.336 -7.571 15.144 1.00 87.25 93 THR A N 1
ATOM 685 C CA . THR A 1 93 ? -10.264 -6.587 15.334 1.00 87.25 93 THR A CA 1
ATOM 686 C C . THR A 1 93 ? -9.355 -7.028 16.480 1.00 87.25 93 THR A C 1
ATOM 688 O O . THR A 1 93 ? -9.846 -7.398 17.549 1.00 87.25 93 THR A O 1
ATOM 691 N N . ASP A 1 94 ? -8.041 -6.958 16.280 1.00 88.81 94 ASP A N 1
ATOM 692 C CA . ASP A 1 94 ? -7.023 -7.129 17.324 1.00 88.81 94 ASP A CA 1
ATOM 693 C C . ASP A 1 94 ? -5.980 -6.014 17.213 1.00 88.81 94 ASP A C 1
ATOM 695 O O . ASP A 1 94 ? -5.459 -5.762 16.126 1.00 88.81 94 ASP A O 1
ATOM 699 N N . ILE A 1 95 ? -5.720 -5.312 18.313 1.00 85.25 95 ILE A N 1
ATOM 700 C CA . ILE A 1 95 ? -4.845 -4.138 18.366 1.00 85.25 95 ILE A CA 1
ATOM 701 C C . ILE A 1 95 ? -3.871 -4.317 19.524 1.00 85.25 95 ILE A C 1
ATOM 703 O O . ILE A 1 95 ? -4.273 -4.351 20.686 1.00 85.25 95 ILE A O 1
ATOM 707 N N . HIS A 1 96 ? -2.584 -4.377 19.205 1.00 85.50 96 HIS A N 1
ATOM 708 C CA . HIS A 1 96 ? -1.492 -4.394 20.167 1.00 85.50 96 HIS A CA 1
ATOM 709 C C . HIS A 1 96 ? -0.655 -3.126 19.981 1.00 85.50 96 HIS A C 1
ATOM 711 O O . HIS A 1 96 ? -0.044 -2.944 18.930 1.00 85.50 96 HIS A O 1
ATOM 717 N N . GLN A 1 97 ? -0.619 -2.264 20.996 1.00 78.56 97 GLN A N 1
ATOM 718 C CA . GLN A 1 97 ? 0.304 -1.134 21.078 1.00 78.56 97 GLN A CA 1
ATOM 719 C C . GLN A 1 97 ? 1.240 -1.318 22.277 1.00 78.56 97 GLN A C 1
ATOM 721 O O . GLN A 1 97 ? 0.769 -1.557 23.389 1.00 78.56 97 GLN A O 1
ATOM 726 N N . ASP A 1 98 ? 2.545 -1.159 22.075 1.00 80.44 98 ASP A N 1
ATOM 727 C CA . ASP A 1 98 ? 3.550 -1.138 23.145 1.00 80.44 98 ASP A CA 1
ATOM 728 C C . ASP A 1 98 ? 4.412 0.127 22.998 1.00 80.44 98 ASP A C 1
ATOM 730 O O . ASP A 1 98 ? 4.873 0.424 21.896 1.00 80.44 98 ASP A O 1
ATOM 734 N N . PHE A 1 99 ? 4.587 0.904 24.072 1.00 77.06 99 PHE A N 1
ATOM 735 C CA . PHE A 1 99 ? 5.310 2.194 24.100 1.00 77.06 99 PHE A CA 1
ATOM 736 C C . PHE A 1 99 ? 4.844 3.230 23.042 1.00 77.06 99 PHE A C 1
ATOM 738 O O . PHE A 1 99 ? 5.633 4.012 22.508 1.00 77.06 99 PHE A O 1
ATOM 745 N N . ALA A 1 100 ? 3.547 3.239 22.721 1.00 76.75 100 ALA A N 1
ATOM 746 C CA . ALA A 1 100 ? 2.936 4.179 21.778 1.00 76.75 100 ALA A CA 1
ATOM 747 C C . ALA A 1 100 ? 2.644 5.548 22.429 1.00 76.75 100 ALA A C 1
ATOM 749 O O . ALA A 1 100 ? 2.051 5.606 23.505 1.00 76.75 100 ALA A O 1
ATOM 750 N N . HIS A 1 101 ? 3.010 6.654 21.778 1.00 80.38 101 HIS A N 1
ATOM 751 C CA . HIS A 1 101 ? 2.814 8.015 22.301 1.00 80.38 101 HIS A CA 1
ATOM 752 C C . HIS A 1 101 ? 2.133 8.928 21.268 1.00 80.38 101 HIS A C 1
ATOM 754 O O . HIS A 1 101 ? 2.491 8.887 20.092 1.00 80.38 101 HIS A O 1
ATOM 760 N N . ASP A 1 102 ? 1.168 9.753 21.686 1.00 81.62 102 ASP A N 1
ATOM 761 C CA . ASP A 1 102 ? 0.455 10.699 20.803 1.00 81.62 102 ASP A CA 1
ATOM 762 C C . ASP A 1 102 ? -0.185 10.024 19.560 1.00 81.62 102 ASP A C 1
ATOM 764 O O . ASP A 1 102 ? -0.237 10.593 18.468 1.00 81.62 102 ASP A O 1
ATOM 768 N N . THR A 1 103 ? -0.628 8.766 19.690 1.00 81.31 103 THR A N 1
ATOM 769 C CA . THR A 1 103 ? -1.063 7.937 18.547 1.00 81.31 103 THR A CA 1
ATOM 770 C C . THR A 1 103 ? -2.575 7.931 18.343 1.00 81.31 103 THR A C 1
ATOM 772 O O . THR A 1 103 ? -3.353 8.137 19.273 1.00 81.31 103 THR A O 1
ATOM 775 N N . THR A 1 104 ? -3.018 7.674 17.111 1.00 85.88 104 THR A N 1
ATOM 776 C CA . THR A 1 104 ? -4.442 7.539 16.769 1.00 85.88 104 THR A CA 1
ATOM 777 C C . THR A 1 104 ? -4.680 6.287 15.935 1.00 85.88 104 THR A C 1
ATOM 779 O O . THR A 1 104 ? -4.229 6.205 14.793 1.00 85.88 104 THR A O 1
ATOM 782 N N . ILE A 1 105 ? -5.440 5.333 16.472 1.00 87.19 105 ILE A N 1
ATOM 783 C CA . ILE A 1 105 ? -5.924 4.163 15.733 1.00 87.19 105 ILE A CA 1
ATOM 784 C C . ILE A 1 105 ? -7.439 4.272 15.521 1.00 87.19 105 ILE A C 1
ATOM 786 O O . ILE A 1 105 ? -8.189 4.573 16.445 1.00 87.19 105 ILE A O 1
ATOM 790 N N . SER A 1 106 ? -7.902 4.001 14.302 1.00 91.12 106 SER A N 1
ATOM 791 C CA . SER A 1 106 ? -9.321 3.968 13.949 1.00 91.12 106 SER A CA 1
ATOM 792 C C . SER A 1 106 ? -9.620 2.791 13.020 1.00 91.12 106 SER A C 1
ATOM 794 O O . SER A 1 106 ? -9.078 2.721 11.918 1.00 91.12 106 SER A O 1
ATOM 796 N N . VAL A 1 107 ? -10.484 1.867 13.443 1.00 88.50 107 VAL A N 1
ATOM 797 C CA . VAL A 1 107 ? -10.890 0.690 12.657 1.00 88.50 107 VAL A CA 1
ATOM 798 C C . VAL A 1 107 ? -12.403 0.685 12.471 1.00 88.50 107 VAL A C 1
ATOM 800 O O . VAL A 1 107 ? -13.152 0.664 13.447 1.00 88.50 107 VAL A O 1
ATOM 803 N N . VAL A 1 108 ? -12.859 0.661 11.221 1.00 90.44 108 VAL A N 1
ATOM 804 C CA . VAL A 1 108 ? -14.272 0.582 10.835 1.00 90.44 108 VAL A CA 1
ATOM 805 C C . VAL A 1 108 ? -14.482 -0.658 9.970 1.00 90.44 108 VAL A C 1
ATOM 807 O O . VAL A 1 108 ? -13.874 -0.792 8.911 1.00 90.44 108 VAL A O 1
ATOM 810 N N . GLN A 1 109 ? -15.353 -1.561 10.418 1.00 84.31 109 GLN A N 1
ATOM 811 C CA . GLN A 1 109 ? -15.722 -2.786 9.706 1.00 84.31 109 GLN A CA 1
ATOM 812 C C . GLN A 1 109 ? -17.238 -2.843 9.494 1.00 84.31 109 GLN A C 1
ATOM 814 O O . GLN A 1 109 ? -18.020 -2.829 10.452 1.00 84.31 109 GLN A O 1
ATOM 819 N N . GLY A 1 110 ? -17.654 -2.922 8.232 1.00 86.31 110 GLY A N 1
ATOM 820 C CA . GLY A 1 110 ? -19.041 -3.076 7.812 1.00 86.31 110 GLY A CA 1
ATOM 821 C C . GLY A 1 110 ? -19.222 -4.302 6.925 1.00 86.31 110 GLY A C 1
ATOM 822 O O . GLY A 1 110 ? -18.596 -4.411 5.875 1.00 86.31 110 GLY A O 1
ATOM 823 N N . GLY A 1 111 ? -20.109 -5.209 7.330 1.00 88.88 111 GLY A N 1
ATOM 824 C CA . GLY A 1 111 ? -20.418 -6.434 6.591 1.00 88.88 111 GLY A CA 1
ATOM 825 C C . GLY A 1 111 ? -20.025 -7.688 7.368 1.00 88.88 111 GLY A C 1
ATOM 826 O O . GLY A 1 111 ? -20.332 -7.757 8.556 1.00 88.88 111 GLY A O 1
ATOM 827 N N . ALA A 1 112 ? -19.437 -8.697 6.719 1.00 85.75 112 ALA A N 1
ATOM 828 C CA . ALA A 1 112 ? -19.303 -10.043 7.292 1.00 85.75 112 ALA A CA 1
ATOM 829 C C . ALA A 1 112 ? -17.860 -10.577 7.334 1.00 85.75 112 ALA A C 1
ATOM 831 O O . ALA A 1 112 ? -17.151 -10.520 6.339 1.00 85.75 112 ALA A O 1
ATOM 832 N N . ASP A 1 113 ? -17.442 -11.161 8.457 1.00 88.06 113 ASP A N 1
ATOM 833 C CA . ASP A 1 113 ? -16.193 -11.935 8.580 1.00 88.06 113 ASP A CA 1
ATOM 834 C C . ASP A 1 113 ? -14.900 -11.161 8.213 1.00 88.06 113 ASP A C 1
ATOM 836 O O . ASP A 1 113 ? -13.854 -11.758 7.955 1.00 88.06 113 ASP A O 1
ATOM 840 N N . ASN A 1 114 ? -14.934 -9.822 8.221 1.00 88.94 114 ASN A N 1
ATOM 841 C CA . ASN A 1 114 ? -13.760 -8.988 7.957 1.00 88.94 114 ASN A CA 1
ATOM 842 C C . ASN A 1 114 ? -12.796 -9.012 9.159 1.00 88.94 114 ASN A C 1
ATOM 844 O O . ASN A 1 114 ? -13.225 -8.986 10.311 1.00 88.94 114 ASN A O 1
ATOM 848 N N . SER A 1 115 ? -11.488 -9.032 8.911 1.00 89.88 115 SER A N 1
ATOM 849 C CA . SER A 1 115 ? -10.433 -9.130 9.922 1.00 89.88 115 SER A CA 1
ATOM 850 C C . SER A 1 115 ? -9.461 -7.955 9.831 1.00 89.88 115 SER A C 1
ATOM 852 O O . SER A 1 115 ? -8.883 -7.713 8.774 1.00 89.88 115 SER A O 1
ATOM 854 N N . ALA A 1 116 ? -9.203 -7.293 10.957 1.00 87.56 116 ALA A N 1
ATOM 855 C CA . ALA A 1 116 ? -8.193 -6.255 11.125 1.00 87.56 116 ALA A CA 1
ATOM 856 C C . ALA A 1 116 ? -7.219 -6.656 12.246 1.00 87.56 116 ALA A C 1
ATOM 858 O O . ALA A 1 116 ? -7.636 -7.022 13.345 1.00 87.56 116 ALA A O 1
ATOM 859 N N . THR A 1 117 ? -5.914 -6.594 11.990 1.00 90.00 117 THR A N 1
ATOM 860 C CA . THR A 1 117 ? -4.881 -6.864 13.002 1.00 90.00 117 THR A CA 1
ATOM 861 C C . THR A 1 117 ? -3.822 -5.776 12.961 1.00 90.00 117 THR A C 1
ATOM 863 O O . THR A 1 117 ? -3.164 -5.589 11.942 1.00 90.00 117 THR A O 1
ATOM 866 N N . ILE A 1 118 ? -3.646 -5.064 14.068 1.00 87.12 118 ILE A N 1
ATOM 867 C CA . ILE A 1 118 ? -2.686 -3.971 14.197 1.00 87.12 118 ILE A CA 1
ATOM 868 C C . ILE A 1 118 ? -1.675 -4.331 15.282 1.00 87.12 118 ILE A C 1
ATOM 870 O O . ILE A 1 118 ? -2.046 -4.633 16.412 1.00 87.12 118 ILE A O 1
ATOM 874 N N . THR A 1 119 ? -0.391 -4.278 14.943 1.00 84.94 119 THR A N 1
ATOM 875 C CA . THR A 1 119 ? 0.723 -4.316 15.896 1.00 84.94 119 THR A CA 1
ATOM 876 C C . THR A 1 119 ? 1.535 -3.042 15.748 1.00 84.94 119 THR A C 1
ATOM 878 O O . THR A 1 119 ? 1.996 -2.724 14.655 1.00 84.94 119 THR A O 1
ATOM 881 N N . GLN A 1 120 ? 1.732 -2.320 16.841 1.00 78.94 120 GLN A N 1
ATOM 882 C CA . GLN A 1 120 ? 2.507 -1.092 16.849 1.00 78.94 120 GLN A CA 1
ATOM 883 C C . GLN A 1 120 ? 3.487 -1.093 18.020 1.00 78.94 120 GLN A C 1
ATOM 885 O O . GLN A 1 120 ? 3.072 -1.219 19.171 1.00 78.94 120 GLN A O 1
ATOM 890 N N . LEU A 1 121 ? 4.777 -0.932 17.727 1.00 73.81 121 LEU A N 1
ATOM 891 C CA . LEU A 1 121 ? 5.849 -0.994 18.718 1.00 73.81 121 LEU A CA 1
ATOM 892 C C . LEU A 1 121 ? 6.670 0.302 18.708 1.00 73.81 121 LEU A C 1
ATOM 894 O O . LEU A 1 121 ? 7.368 0.607 17.743 1.00 73.81 121 LEU A O 1
ATOM 898 N N . GLY A 1 122 ? 6.627 1.055 19.804 1.00 66.31 122 GLY A N 1
ATOM 899 C CA . GLY A 1 122 ? 7.568 2.135 20.082 1.00 66.31 122 GLY A CA 1
ATOM 900 C C . GLY A 1 122 ? 8.884 1.566 20.606 1.00 66.31 122 GLY A C 1
ATOM 901 O O . GLY A 1 122 ? 9.056 1.372 21.807 1.00 66.31 122 GLY A O 1
ATOM 902 N N . THR A 1 123 ? 9.839 1.268 19.726 1.00 60.53 123 THR A N 1
ATOM 903 C CA . THR A 1 123 ? 11.168 0.822 20.174 1.00 60.53 123 THR A CA 1
ATOM 904 C C . THR A 1 123 ? 12.032 2.016 20.612 1.00 60.53 123 THR A C 1
ATOM 906 O O . THR A 1 123 ? 11.555 3.142 20.744 1.00 60.53 123 THR A O 1
ATOM 909 N N . ILE A 1 124 ? 13.325 1.803 20.885 1.00 48.44 124 ILE A N 1
ATOM 910 C CA . ILE A 1 124 ? 14.244 2.831 21.432 1.00 48.44 124 ILE A CA 1
ATOM 911 C C . ILE A 1 124 ? 14.348 4.106 20.561 1.00 48.44 124 ILE A C 1
ATOM 913 O O . ILE A 1 124 ? 14.812 5.141 21.041 1.00 48.44 124 ILE A O 1
ATOM 917 N N . TYR A 1 125 ? 13.891 4.055 19.307 1.00 48.50 125 TYR A N 1
ATOM 918 C CA . TYR A 1 125 ? 13.840 5.191 18.384 1.00 48.50 125 TYR A CA 1
ATOM 919 C C . TYR A 1 125 ? 12.540 6.016 18.454 1.00 48.50 125 TYR A C 1
ATOM 921 O O . TYR A 1 125 ? 12.460 7.056 17.802 1.00 48.50 125 TYR A O 1
ATOM 929 N N . GLY A 1 126 ? 11.566 5.606 19.272 1.00 59.41 126 GLY A N 1
ATOM 930 C CA . GLY A 1 126 ? 10.299 6.301 19.509 1.00 59.41 126 GLY A CA 1
ATOM 931 C C . GLY A 1 126 ? 9.079 5.597 18.905 1.00 59.41 126 GLY A C 1
ATOM 932 O O . GLY A 1 126 ? 9.205 4.736 18.036 1.00 59.41 126 GLY A O 1
ATOM 933 N N . GLY A 1 127 ? 7.902 5.973 19.414 1.00 63.88 127 GLY A N 1
ATOM 934 C CA . GLY A 1 127 ? 6.579 5.498 18.992 1.00 63.88 127 GLY A CA 1
ATOM 935 C C . GLY A 1 127 ? 5.582 6.642 18.759 1.00 63.88 127 GLY A C 1
ATOM 936 O O . GLY A 1 127 ? 4.377 6.435 18.923 1.00 63.88 127 GLY A O 1
ATOM 937 N N . TYR A 1 128 ? 6.078 7.849 18.459 1.00 79.25 128 TYR A N 1
ATOM 938 C CA . TYR A 1 128 ? 5.340 9.118 18.543 1.00 79.25 128 TYR A CA 1
ATOM 939 C C . TYR A 1 128 ? 4.494 9.439 17.293 1.00 79.25 128 TYR A C 1
ATOM 941 O O . TYR A 1 128 ? 4.888 9.111 16.175 1.00 79.25 128 TYR A O 1
ATOM 949 N N . ASN A 1 129 ? 3.363 10.137 17.475 1.00 81.50 129 ASN A N 1
ATOM 950 C CA . ASN A 1 129 ? 2.513 10.759 16.431 1.00 81.50 129 ASN A CA 1
ATOM 951 C C . ASN A 1 129 ? 1.899 9.820 15.367 1.00 81.50 129 ASN A C 1
ATOM 953 O O . ASN A 1 129 ? 1.337 10.272 14.364 1.00 81.50 129 ASN A O 1
ATOM 957 N N . ASN A 1 130 ? 2.017 8.507 15.538 1.00 84.31 130 ASN A N 1
ATOM 958 C CA . ASN A 1 130 ? 1.597 7.533 14.532 1.00 84.31 130 ASN A CA 1
ATOM 959 C C . ASN A 1 130 ? 0.066 7.484 14.365 1.00 84.31 130 ASN A C 1
ATOM 961 O O . ASN A 1 130 ? -0.687 7.527 15.340 1.00 84.31 130 ASN A O 1
ATOM 965 N N . THR A 1 131 ? -0.401 7.341 13.125 1.00 86.69 131 THR A N 1
ATOM 966 C CA . THR A 1 131 ? -1.823 7.240 12.770 1.00 86.69 131 THR A CA 1
ATOM 967 C C . THR A 1 131 ? -2.092 5.973 11.964 1.00 86.69 131 THR A C 1
ATOM 969 O O . THR A 1 131 ? -1.487 5.770 10.913 1.00 86.69 131 THR A O 1
ATOM 972 N N . ILE A 1 132 ? -3.065 5.163 12.385 1.00 87.75 132 ILE A N 1
ATOM 973 C CA . ILE A 1 132 ? -3.562 4.016 11.614 1.00 87.75 132 ILE A CA 1
ATOM 974 C C . ILE A 1 132 ? -5.071 4.156 11.434 1.00 87.75 132 ILE A C 1
ATOM 976 O O . ILE A 1 132 ? -5.816 4.272 12.402 1.00 87.75 132 ILE A O 1
ATOM 980 N N . ASN A 1 133 ? -5.539 4.117 10.191 1.00 90.94 133 ASN A N 1
ATOM 981 C CA . ASN A 1 133 ? -6.957 4.111 9.860 1.00 90.94 133 ASN A CA 1
ATOM 982 C C . ASN A 1 133 ? -7.267 2.962 8.892 1.00 90.94 133 ASN A C 1
ATOM 984 O O . ASN A 1 133 ? -6.628 2.842 7.851 1.00 90.94 133 ASN A O 1
ATOM 988 N N . ILE A 1 134 ? -8.226 2.111 9.252 1.00 90.38 134 ILE A N 1
ATOM 989 C CA . ILE A 1 134 ? -8.663 0.959 8.458 1.00 90.38 134 ILE A CA 1
ATOM 990 C C . ILE A 1 134 ? -10.176 1.055 8.258 1.00 90.38 134 ILE A C 1
ATOM 992 O O . ILE A 1 134 ? -10.924 1.091 9.231 1.00 90.38 134 ILE A O 1
ATOM 996 N N . GLU A 1 135 ? -10.621 1.057 7.007 1.00 91.88 135 GLU A N 1
ATOM 997 C CA . GLU A 1 135 ? -12.022 0.973 6.597 1.00 91.88 135 GLU A CA 1
ATOM 998 C C . GLU A 1 135 ? -12.210 -0.285 5.733 1.00 91.88 135 GLU A C 1
ATOM 1000 O O . GLU A 1 135 ? -11.600 -0.423 4.673 1.00 91.88 135 GLU A O 1
ATOM 1005 N N . GLN A 1 136 ? -13.040 -1.221 6.189 1.00 88.44 136 GLN A N 1
ATOM 1006 C CA . GLN A 1 136 ? -13.381 -2.454 5.473 1.00 88.44 136 GLN A CA 1
ATOM 1007 C C . GLN A 1 136 ? -14.898 -2.515 5.279 1.00 88.44 136 GLN A C 1
ATOM 1009 O O . GLN A 1 136 ? -15.632 -2.621 6.261 1.00 88.44 136 GLN A O 1
ATOM 1014 N N . THR A 1 137 ? -15.371 -2.459 4.031 1.00 91.06 137 THR A N 1
ATOM 1015 C CA . THR A 1 137 ? -16.807 -2.533 3.700 1.00 91.06 137 THR A CA 1
ATOM 1016 C C . THR A 1 137 ? -17.070 -3.662 2.709 1.00 91.06 137 THR A C 1
ATOM 1018 O O . THR A 1 137 ? -16.849 -3.522 1.507 1.00 91.06 137 THR A O 1
ATOM 1021 N N . GLY A 1 138 ? -17.545 -4.803 3.202 1.00 91.19 138 GLY A N 1
ATOM 1022 C CA . GLY A 1 138 ? -17.649 -6.007 2.386 1.00 91.19 138 GLY A CA 1
ATOM 1023 C C . GLY A 1 138 ? -17.698 -7.287 3.208 1.00 91.19 138 GLY A C 1
ATOM 1024 O O . GLY A 1 138 ? -18.225 -7.292 4.323 1.00 91.19 138 GLY A O 1
ATOM 1025 N N . ALA A 1 139 ? -17.158 -8.375 2.664 1.00 87.62 139 ALA A N 1
ATOM 1026 C CA . ALA A 1 139 ? -17.018 -9.618 3.410 1.00 87.62 139 ALA A CA 1
ATOM 1027 C C . ALA A 1 139 ? -15.673 -10.320 3.193 1.00 87.62 139 ALA A C 1
ATOM 1029 O O . ALA A 1 139 ? -15.070 -10.189 2.132 1.00 87.62 139 ALA A O 1
ATOM 1030 N N . GLU A 1 140 ? -15.220 -11.069 4.201 1.00 88.38 140 GLU A N 1
ATOM 1031 C CA . GLU A 1 140 ? -13.935 -11.796 4.231 1.00 88.38 140 GLU A CA 1
ATOM 1032 C C . GLU A 1 140 ? -12.683 -10.908 4.005 1.00 88.38 140 GLU A C 1
ATOM 1034 O O . GLU A 1 140 ? -11.589 -11.411 3.744 1.00 88.38 140 GLU A O 1
ATOM 1039 N N . LEU A 1 141 ? -12.806 -9.578 4.131 1.00 89.31 141 LEU A N 1
ATOM 1040 C CA . LEU A 1 141 ? -11.702 -8.639 3.915 1.00 89.31 141 LEU A CA 1
ATOM 1041 C C . LEU A 1 141 ? -10.667 -8.753 5.043 1.00 89.31 141 LEU A C 1
ATOM 1043 O O . LEU A 1 141 ? -11.014 -8.678 6.219 1.00 89.31 141 LEU A O 1
ATOM 1047 N N . THR A 1 142 ? -9.382 -8.859 4.713 1.00 90.56 142 THR A N 1
ATOM 1048 C CA . THR A 1 142 ? -8.277 -8.932 5.683 1.00 90.56 142 THR A CA 1
ATOM 1049 C C . THR A 1 142 ? -7.386 -7.695 5.597 1.00 90.56 142 THR A C 1
ATOM 1051 O O . THR A 1 142 ? -6.953 -7.321 4.515 1.00 90.56 142 THR A O 1
ATOM 1054 N N . ALA A 1 143 ? -7.072 -7.082 6.737 1.00 89.31 143 ALA A N 1
ATOM 1055 C CA . ALA A 1 143 ? -6.116 -5.988 6.866 1.00 89.31 143 ALA A CA 1
ATOM 1056 C C . ALA A 1 143 ? -5.134 -6.285 8.010 1.00 89.31 143 ALA A C 1
ATOM 1058 O O . ALA A 1 143 ? -5.552 -6.554 9.139 1.00 89.31 143 ALA A O 1
ATOM 1059 N N . ARG A 1 144 ? -3.828 -6.218 7.745 1.00 90.69 144 ARG A N 1
ATOM 1060 C CA . ARG A 1 144 ? -2.772 -6.297 8.763 1.00 90.69 144 ARG A CA 1
ATOM 1061 C C . ARG A 1 144 ? -1.863 -5.085 8.685 1.00 90.69 144 ARG A C 1
ATOM 1063 O O . ARG A 1 144 ? -1.480 -4.689 7.591 1.00 90.69 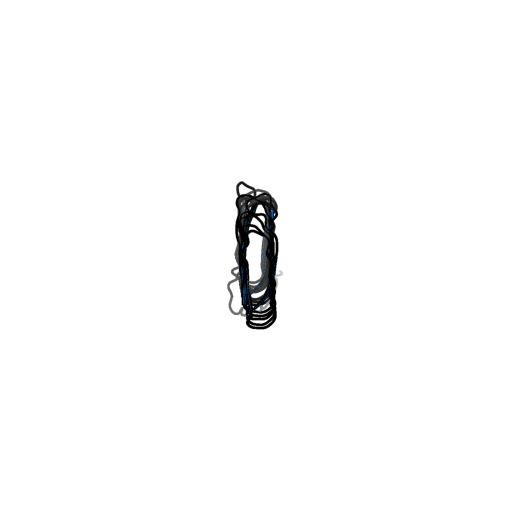144 ARG A O 1
ATOM 1070 N N . VAL A 1 145 ? -1.515 -4.524 9.838 1.00 88.56 145 VAL A N 1
ATOM 1071 C CA . VAL A 1 145 ? -0.615 -3.371 9.956 1.00 88.56 145 VAL A CA 1
ATOM 1072 C C . VAL A 1 145 ? 0.434 -3.659 11.023 1.00 88.56 145 VAL A C 1
ATOM 1074 O O . VAL A 1 145 ? 0.087 -3.927 12.173 1.00 88.56 145 VAL A O 1
ATOM 1077 N N . TYR A 1 146 ? 1.706 -3.566 10.651 1.00 86.56 146 TYR A N 1
ATOM 1078 C CA . TYR A 1 146 ? 2.838 -3.458 11.567 1.00 86.56 146 TYR A CA 1
ATOM 1079 C C . TYR A 1 146 ? 3.442 -2.053 11.451 1.00 86.56 146 TYR A C 1
ATOM 1081 O O . TYR A 1 146 ? 3.767 -1.613 10.347 1.00 86.56 146 TYR A O 1
ATOM 1089 N N . GLN A 1 147 ? 3.613 -1.347 12.567 1.00 82.88 147 GLN A N 1
ATOM 1090 C CA . GLN A 1 147 ? 4.296 -0.049 12.609 1.00 82.88 147 GLN A CA 1
ATOM 1091 C C . GLN A 1 147 ? 5.340 -0.004 13.731 1.00 82.88 147 GLN A C 1
ATOM 1093 O O . GLN A 1 147 ? 5.043 -0.309 14.884 1.00 82.88 147 GLN A O 1
ATOM 1098 N N . GLU A 1 148 ? 6.551 0.434 13.397 1.00 84.00 148 GLU A N 1
ATOM 1099 C CA . GLU A 1 148 ? 7.646 0.669 14.337 1.00 84.00 148 GLU A CA 1
ATOM 1100 C C . GLU A 1 148 ? 8.382 1.966 13.970 1.00 84.00 148 GLU A C 1
ATOM 1102 O O . GLU A 1 148 ? 8.903 2.099 12.860 1.00 84.00 148 GLU A O 1
ATOM 1107 N N . GLY A 1 149 ? 8.414 2.922 14.904 1.00 82.00 149 GLY A N 1
ATOM 1108 C CA . GLY A 1 149 ? 8.991 4.256 14.712 1.00 82.00 149 GLY A CA 1
ATOM 1109 C C . GLY A 1 149 ? 7.987 5.400 14.907 1.00 82.00 149 GLY A C 1
ATOM 1110 O O . GLY A 1 149 ? 7.064 5.286 15.714 1.00 82.00 149 GLY A O 1
ATOM 1111 N N . ASN A 1 150 ? 8.188 6.525 14.211 1.00 80.25 150 ASN A N 1
ATOM 1112 C CA . ASN A 1 150 ? 7.480 7.791 14.470 1.00 80.25 150 ASN A CA 1
ATOM 1113 C C . ASN A 1 150 ? 6.834 8.374 13.211 1.00 80.25 150 ASN A C 1
ATOM 1115 O O . ASN A 1 150 ? 7.268 8.087 12.096 1.00 80.25 150 ASN A O 1
ATOM 1119 N N . ASP A 1 151 ? 5.836 9.241 13.409 1.00 83.38 151 ASP A N 1
ATOM 1120 C CA . ASP A 1 151 ? 5.170 10.010 12.349 1.00 83.38 151 ASP A CA 1
ATOM 1121 C C . ASP A 1 151 ? 4.723 9.116 11.159 1.00 83.38 151 ASP A C 1
ATOM 1123 O O . ASP A 1 151 ? 4.769 9.521 9.992 1.00 83.38 151 ASP A O 1
ATOM 1127 N N . LEU A 1 152 ? 4.325 7.867 11.449 1.00 84.88 152 LEU A N 1
ATOM 1128 C CA . LEU A 1 152 ? 3.890 6.868 10.473 1.00 84.88 152 LEU A CA 1
ATOM 1129 C C . LEU A 1 152 ? 2.376 6.921 10.276 1.00 84.88 152 LEU A C 1
ATOM 1131 O O . LEU A 1 152 ? 1.603 6.772 11.221 1.00 84.88 152 LEU A O 1
ATOM 1135 N N . ILE A 1 153 ? 1.933 7.057 9.029 1.00 85.88 153 ILE A N 1
ATOM 1136 C CA . ILE A 1 153 ? 0.517 7.145 8.661 1.00 85.88 153 ILE A CA 1
ATOM 1137 C C . ILE A 1 153 ? 0.131 5.943 7.793 1.00 85.88 153 ILE A C 1
ATOM 1139 O O . ILE A 1 153 ? 0.434 5.924 6.606 1.00 85.88 153 ILE A O 1
ATOM 1143 N N . THR A 1 154 ? -0.597 4.968 8.334 1.00 87.94 154 THR A N 1
ATOM 1144 C CA . THR A 1 154 ? -1.259 3.936 7.518 1.00 87.94 154 THR A CA 1
ATOM 1145 C C . THR A 1 154 ? -2.731 4.293 7.319 1.00 87.94 154 THR A C 1
ATOM 1147 O O . THR A 1 154 ? -3.458 4.526 8.283 1.00 87.94 154 THR A O 1
ATOM 1150 N N . ARG A 1 155 ? -3.194 4.303 6.068 1.00 90.44 155 ARG A N 1
ATOM 1151 C CA . ARG A 1 155 ? -4.613 4.315 5.698 1.00 90.44 155 ARG A CA 1
ATOM 1152 C C . ARG A 1 155 ? -4.898 3.133 4.786 1.00 90.44 155 ARG A C 1
ATOM 1154 O O . ARG A 1 155 ? -4.259 3.015 3.749 1.00 90.44 155 ARG A O 1
ATOM 1161 N N . ILE A 1 156 ? -5.848 2.285 5.161 1.00 90.31 156 ILE A N 1
ATOM 1162 C CA . ILE A 1 156 ? -6.313 1.156 4.352 1.00 90.31 156 ILE A CA 1
ATOM 1163 C C . ILE A 1 156 ? -7.814 1.305 4.149 1.00 90.31 156 ILE A C 1
ATOM 1165 O O . ILE A 1 156 ? -8.557 1.366 5.124 1.00 90.31 156 ILE A O 1
ATOM 1169 N N . LYS A 1 157 ? -8.259 1.305 2.895 1.00 91.25 157 LYS A N 1
ATOM 1170 C CA . LYS A 1 157 ? -9.666 1.230 2.512 1.00 91.25 157 LYS A CA 1
ATOM 1171 C C . LYS A 1 157 ? -9.869 0.038 1.582 1.00 91.25 157 LYS A C 1
ATOM 1173 O O . LYS A 1 157 ? -9.309 0.016 0.491 1.00 91.25 157 LYS A O 1
ATOM 1178 N N . SER A 1 158 ? -10.642 -0.953 2.018 1.00 89.00 158 SER A N 1
ATOM 1179 C CA . SER A 1 158 ? -10.918 -2.175 1.253 1.00 89.00 158 SER A CA 1
ATOM 1180 C C . SER A 1 158 ? -12.428 -2.400 1.116 1.00 89.00 158 SER A C 1
ATOM 1182 O O . SER A 1 158 ? -13.170 -2.319 2.097 1.00 89.00 158 SER A O 1
ATOM 1184 N N . GLU A 1 159 ? -12.894 -2.652 -0.106 1.00 90.56 159 GLU A N 1
ATOM 1185 C CA . GLU A 1 159 ? -14.304 -2.823 -0.468 1.00 90.56 159 GLU A CA 1
ATOM 1186 C C . GLU A 1 159 ? -14.514 -4.067 -1.343 1.00 90.56 159 GLU A C 1
ATOM 1188 O O . GLU A 1 159 ? -13.791 -4.261 -2.318 1.00 90.56 159 GLU A O 1
ATOM 1193 N N . GLY A 1 160 ? -15.540 -4.876 -1.053 1.00 91.69 160 GLY A N 1
ATOM 1194 C CA . GLY A 1 160 ? -15.917 -6.052 -1.863 1.00 91.69 160 GLY A CA 1
ATOM 1195 C C . GLY A 1 160 ? -15.769 -7.390 -1.129 1.00 91.69 160 GLY A C 1
ATOM 1196 O O . GLY A 1 160 ? -16.191 -7.486 0.025 1.00 91.69 160 GLY A O 1
ATOM 1197 N N . TYR A 1 161 ? -15.239 -8.434 -1.775 1.00 91.00 161 TYR A N 1
ATOM 1198 C CA . TYR A 1 161 ? -15.189 -9.790 -1.206 1.00 91.00 161 TYR A CA 1
ATOM 1199 C C . TYR A 1 161 ? -13.783 -10.409 -1.158 1.00 91.00 161 TYR A C 1
ATOM 1201 O O . TYR A 1 161 ? -13.114 -10.541 -2.176 1.00 91.00 161 TYR A O 1
ATOM 1209 N N . GLY A 1 162 ? -13.344 -10.870 0.015 1.00 86.25 162 GLY A N 1
ATOM 1210 C CA . GLY A 1 162 ? -12.151 -11.712 0.173 1.00 86.25 162 GLY A CA 1
ATOM 1211 C C . GLY A 1 162 ? -10.811 -11.032 -0.130 1.00 86.25 162 GLY A C 1
ATOM 1212 O O . GLY A 1 162 ? -9.815 -11.726 -0.331 1.00 86.25 162 GLY A O 1
ATOM 1213 N N . ASN A 1 163 ? -10.764 -9.698 -0.201 1.00 88.69 163 ASN A N 1
ATOM 1214 C CA . ASN A 1 163 ? -9.515 -8.978 -0.437 1.00 88.69 163 ASN A CA 1
ATOM 1215 C C . ASN A 1 163 ? -8.579 -9.004 0.787 1.00 88.69 163 ASN A C 1
ATOM 1217 O O . ASN A 1 163 ? -9.019 -9.083 1.934 1.00 88.69 163 ASN A O 1
ATOM 1221 N N . SER A 1 164 ? -7.278 -8.863 0.546 1.00 90.62 164 SER A N 1
ATOM 1222 C CA . SER A 1 164 ? -6.208 -8.904 1.542 1.00 90.62 164 SER A CA 1
ATOM 1223 C C . SER A 1 164 ? -5.299 -7.678 1.427 1.00 90.62 164 SER A C 1
ATOM 1225 O O . SER A 1 164 ? -4.872 -7.312 0.332 1.00 90.62 164 SER A O 1
ATOM 1227 N N . VAL A 1 165 ? -4.965 -7.068 2.564 1.00 89.38 165 VAL A N 1
ATOM 1228 C CA . VAL A 1 165 ? -3.958 -6.011 2.702 1.00 89.38 165 VAL A CA 1
ATOM 1229 C C . VAL A 1 165 ? -3.047 -6.337 3.882 1.00 89.38 165 VAL A C 1
ATOM 1231 O O . VAL A 1 165 ? -3.520 -6.582 4.990 1.00 89.38 165 VAL A O 1
ATOM 1234 N N . GLU A 1 166 ? -1.737 -6.283 3.682 1.00 90.56 166 GLU A N 1
ATOM 1235 C CA . GLU A 1 166 ? -0.730 -6.400 4.733 1.00 90.56 166 GLU A CA 1
ATOM 1236 C C . GLU A 1 166 ? 0.325 -5.302 4.564 1.00 90.56 166 GLU A C 1
ATOM 1238 O O . GLU A 1 166 ? 1.003 -5.224 3.541 1.00 90.56 166 GLU A O 1
ATOM 1243 N N . THR A 1 167 ? 0.453 -4.427 5.561 1.00 86.62 167 THR A N 1
ATOM 1244 C CA . THR A 1 167 ? 1.394 -3.305 5.566 1.00 86.62 167 THR A CA 1
ATOM 1245 C C . THR A 1 167 ? 2.363 -3.417 6.741 1.00 86.62 167 THR A C 1
ATOM 1247 O O . THR A 1 167 ? 1.987 -3.787 7.851 1.00 86.62 167 THR A O 1
ATOM 1250 N N . SER A 1 168 ? 3.634 -3.098 6.510 1.00 84.50 168 SER A N 1
ATOM 1251 C CA . SER A 1 168 ? 4.685 -3.107 7.530 1.00 84.50 168 SER A CA 1
ATOM 1252 C C . SER A 1 168 ? 5.585 -1.894 7.339 1.00 84.50 168 SER A C 1
ATOM 1254 O O . SER A 1 168 ? 6.282 -1.824 6.333 1.00 84.50 168 SER A O 1
ATOM 1256 N N . GLN A 1 169 ? 5.609 -0.959 8.287 1.00 78.06 169 GLN A N 1
ATOM 1257 C CA . GLN A 1 169 ? 6.473 0.226 8.257 1.00 78.06 169 GLN A CA 1
ATOM 1258 C C . GLN A 1 169 ? 7.457 0.208 9.433 1.00 78.06 169 GLN A C 1
ATOM 1260 O O . GLN A 1 169 ? 7.038 0.174 10.586 1.00 78.06 169 GLN A O 1
ATOM 1265 N N . LEU A 1 170 ? 8.756 0.246 9.138 1.00 78.38 170 LEU A N 1
ATOM 1266 C CA . LEU A 1 170 ? 9.850 0.385 10.102 1.00 78.38 170 LEU A CA 1
ATOM 1267 C C . LEU A 1 170 ? 10.602 1.685 9.770 1.00 78.38 170 LEU A C 1
ATOM 1269 O O . LEU A 1 170 ? 11.574 1.663 9.011 1.00 78.38 170 LEU A O 1
ATOM 1273 N N . ALA A 1 171 ? 10.106 2.840 10.222 1.00 74.81 171 ALA A N 1
ATOM 1274 C CA . ALA A 1 171 ? 10.630 4.125 9.751 1.00 74.81 171 ALA A CA 1
ATOM 1275 C C . ALA A 1 171 ? 10.515 5.296 10.739 1.00 74.81 171 ALA A C 1
ATOM 1277 O O . ALA A 1 171 ? 9.668 5.316 11.626 1.00 74.81 171 ALA A O 1
ATOM 1278 N N . LEU A 1 172 ? 11.377 6.308 10.569 1.00 72.12 172 LEU A N 1
ATOM 1279 C CA . LEU A 1 172 ? 11.321 7.537 11.380 1.00 72.12 172 LEU A CA 1
ATOM 1280 C C . LEU A 1 172 ? 10.236 8.527 10.937 1.00 72.12 172 LEU A C 1
ATOM 1282 O O . LEU A 1 172 ? 9.883 9.389 11.731 1.00 72.12 172 LEU A O 1
ATOM 1286 N N . THR A 1 173 ? 9.768 8.426 9.689 1.00 74.00 173 THR A N 1
ATOM 1287 C CA . THR A 1 173 ? 8.596 9.120 9.133 1.00 74.00 173 THR A CA 1
ATOM 1288 C C . THR A 1 173 ? 8.036 8.293 7.970 1.00 74.00 173 THR A C 1
ATOM 1290 O O . THR A 1 173 ? 8.800 7.630 7.252 1.00 74.00 173 THR A O 1
ATOM 1293 N N . GLY A 1 174 ? 6.725 8.343 7.713 1.00 76.25 174 GLY A N 1
ATOM 1294 C CA . GLY A 1 174 ? 6.204 7.732 6.491 1.00 76.25 174 GLY A CA 1
ATOM 1295 C C . GLY A 1 174 ? 4.691 7.680 6.327 1.00 76.25 174 GLY A C 1
ATOM 1296 O O . GLY A 1 174 ? 3.921 8.008 7.221 1.00 76.25 174 GLY A O 1
ATOM 1297 N N . THR A 1 175 ? 4.239 7.252 5.152 1.00 81.12 175 THR A N 1
ATOM 1298 C CA . THR A 1 175 ? 2.823 7.083 4.815 1.00 81.12 175 THR A CA 1
ATOM 1299 C C . THR A 1 175 ? 2.606 5.869 3.908 1.00 81.12 175 THR A C 1
ATOM 1301 O O . THR A 1 175 ? 3.241 5.741 2.866 1.00 81.12 175 THR A O 1
ATOM 1304 N N . VAL A 1 176 ? 1.657 5.008 4.261 1.00 84.56 176 VAL A N 1
ATOM 1305 C CA . VAL A 1 176 ? 1.084 3.990 3.375 1.00 84.56 176 VAL A CA 1
ATOM 1306 C C . VAL A 1 176 ? -0.394 4.310 3.195 1.00 84.56 176 VAL A C 1
ATOM 1308 O O . VAL A 1 176 ? -1.155 4.289 4.158 1.00 84.56 176 VAL A O 1
ATOM 1311 N N . LEU A 1 177 ? -0.799 4.614 1.966 1.00 85.31 177 LEU A N 1
ATOM 1312 C CA . LEU A 1 177 ? -2.195 4.690 1.551 1.00 85.31 177 LEU A CA 1
ATOM 1313 C C . LEU A 1 177 ? -2.511 3.440 0.730 1.00 85.31 177 LEU A C 1
ATOM 1315 O O . LEU A 1 177 ? -1.774 3.113 -0.199 1.00 85.31 177 LEU A O 1
ATOM 1319 N N . VAL A 1 178 ? -3.596 2.751 1.063 1.00 87.38 178 VAL A N 1
ATOM 1320 C CA . VAL A 1 178 ? -4.100 1.593 0.327 1.00 87.38 178 VAL A CA 1
ATOM 1321 C C . VAL A 1 178 ? -5.577 1.794 0.021 1.00 87.38 178 VAL A C 1
ATOM 1323 O O . VAL A 1 178 ? -6.367 2.008 0.940 1.00 87.38 178 VAL A O 1
ATOM 1326 N N . GLU A 1 179 ? -5.950 1.674 -1.248 1.00 86.88 179 GLU A N 1
ATOM 1327 C CA . GLU A 1 179 ? -7.335 1.602 -1.713 1.00 86.88 179 GLU A CA 1
ATOM 1328 C C . GLU A 1 179 ? -7.527 0.315 -2.523 1.00 86.88 179 GLU A C 1
ATOM 1330 O O . GLU A 1 179 ? -6.736 -0.008 -3.402 1.00 86.88 179 GLU A O 1
ATOM 1335 N N . GLN A 1 180 ? -8.557 -0.465 -2.220 1.00 83.94 180 GLN A N 1
ATOM 1336 C CA . GLN A 1 180 ? -8.737 -1.789 -2.808 1.00 83.94 180 GLN A CA 1
ATOM 1337 C C . GLN A 1 180 ? -10.227 -2.058 -3.006 1.00 83.94 180 GLN A C 1
ATOM 1339 O O . GLN A 1 180 ? -10.997 -1.966 -2.053 1.00 83.94 180 GLN A O 1
ATOM 1344 N N . GLN A 1 181 ? -10.651 -2.354 -4.232 1.00 88.19 181 GLN A N 1
ATOM 1345 C CA . GLN A 1 181 ? -12.064 -2.480 -4.585 1.00 88.19 181 GLN A CA 1
ATOM 1346 C C . GLN A 1 181 ? -12.316 -3.670 -5.517 1.00 88.19 181 GLN A C 1
ATOM 1348 O O . GLN A 1 181 ? -11.685 -3.796 -6.563 1.00 88.19 181 GLN A O 1
ATOM 1353 N N . GLY A 1 182 ? -13.295 -4.503 -5.167 1.00 87.81 182 GLY A N 1
ATOM 1354 C CA . GLY A 1 182 ? -13.675 -5.703 -5.914 1.00 87.81 182 GLY A CA 1
ATOM 1355 C C . GLY A 1 182 ? -13.346 -6.974 -5.135 1.00 87.81 182 GLY A C 1
ATOM 1356 O O . GLY A 1 182 ? -13.452 -6.965 -3.910 1.00 87.81 182 GLY A O 1
ATOM 1357 N N . ASP A 1 183 ? -12.971 -8.057 -5.818 1.00 85.88 183 ASP A N 1
ATOM 1358 C CA . ASP A 1 183 ? -12.967 -9.397 -5.217 1.00 85.88 183 ASP A CA 1
ATOM 1359 C C . ASP A 1 183 ? -11.596 -10.104 -5.276 1.00 85.88 183 ASP A C 1
ATOM 1361 O O . ASP A 1 183 ? -10.952 -10.165 -6.320 1.00 85.88 183 ASP A O 1
ATOM 1365 N N . GLN A 1 184 ? -11.173 -10.729 -4.172 1.00 86.25 184 GLN A N 1
ATOM 1366 C CA . GLN A 1 184 ? -9.959 -11.560 -4.051 1.00 86.25 184 GLN A CA 1
ATOM 1367 C C . GLN A 1 184 ? -8.639 -10.850 -4.422 1.00 86.25 184 GLN A C 1
ATOM 1369 O O . GLN A 1 184 ? -7.656 -11.492 -4.788 1.00 86.25 184 GLN A O 1
ATOM 1374 N N . ASN A 1 185 ? -8.593 -9.522 -4.315 1.00 84.69 185 ASN A N 1
ATOM 1375 C CA . ASN A 1 185 ? -7.381 -8.739 -4.544 1.00 84.69 185 ASN A CA 1
ATOM 1376 C C . ASN A 1 185 ? -6.424 -8.818 -3.339 1.00 84.69 185 ASN A C 1
ATOM 1378 O O . ASN A 1 185 ? -6.868 -8.938 -2.199 1.00 84.69 185 ASN A O 1
ATOM 1382 N N . ASN A 1 186 ? -5.114 -8.715 -3.558 1.00 86.44 186 ASN A N 1
ATOM 1383 C CA . ASN A 1 186 ? -4.079 -8.819 -2.529 1.00 86.44 186 ASN A CA 1
ATOM 1384 C C . ASN A 1 186 ? -3.055 -7.678 -2.625 1.00 86.44 186 ASN A C 1
ATOM 1386 O O . ASN A 1 186 ? -2.555 -7.387 -3.709 1.00 86.44 186 ASN A O 1
ATOM 1390 N N . ILE A 1 187 ? -2.706 -7.067 -1.489 1.00 85.38 187 ILE A N 1
ATOM 1391 C CA . ILE A 1 187 ? -1.660 -6.041 -1.366 1.00 85.38 187 ILE A CA 1
ATOM 1392 C C . ILE A 1 187 ? -0.748 -6.390 -0.194 1.00 85.38 187 ILE A C 1
ATOM 1394 O O . ILE A 1 187 ? -1.183 -6.403 0.953 1.00 85.38 187 ILE A O 1
ATOM 1398 N N . TYR A 1 188 ? 0.534 -6.591 -0.466 1.00 86.62 188 TYR A N 1
ATOM 1399 C CA . TYR A 1 188 ? 1.604 -6.649 0.522 1.00 86.62 188 TYR A CA 1
ATOM 1400 C C . TYR A 1 188 ? 2.516 -5.431 0.353 1.00 86.62 188 TYR A C 1
ATOM 1402 O O . TYR A 1 188 ? 2.984 -5.155 -0.750 1.00 86.62 188 TYR A O 1
ATOM 1410 N N . SER A 1 189 ? 2.785 -4.703 1.437 1.00 83.94 189 SER A N 1
ATOM 1411 C CA . SER A 1 189 ? 3.576 -3.470 1.428 1.00 83.94 189 SER A CA 1
ATOM 1412 C C . SER A 1 189 ? 4.510 -3.385 2.629 1.00 83.94 189 SER A C 1
ATOM 1414 O O . SER A 1 189 ? 4.095 -2.982 3.717 1.00 83.94 189 SER A O 1
ATOM 1416 N N . ARG A 1 190 ? 5.797 -3.667 2.433 1.00 82.12 190 ARG A N 1
ATOM 1417 C CA . ARG A 1 190 ? 6.836 -3.445 3.444 1.00 82.12 190 ARG A CA 1
ATOM 1418 C C . ARG A 1 190 ? 7.653 -2.192 3.130 1.00 82.12 190 ARG A C 1
ATOM 1420 O O . ARG A 1 190 ? 8.101 -1.999 2.008 1.00 82.12 190 ARG A O 1
ATOM 1427 N N . GLN A 1 191 ? 7.888 -1.361 4.136 1.00 75.12 191 GLN A N 1
ATOM 1428 C CA . GLN A 1 191 ? 8.717 -0.162 4.086 1.00 75.12 191 GLN A CA 1
ATOM 1429 C C . GLN A 1 191 ? 9.667 -0.145 5.283 1.00 75.12 191 GLN A C 1
ATOM 1431 O O . GLN A 1 191 ? 9.253 -0.394 6.414 1.00 75.12 191 GLN A O 1
ATOM 1436 N N . ASN A 1 192 ? 10.933 0.170 5.043 1.00 74.44 192 ASN A N 1
ATOM 1437 C CA . ASN A 1 192 ? 11.972 0.251 6.061 1.00 74.44 192 ASN A CA 1
ATOM 1438 C C . ASN A 1 192 ? 12.952 1.366 5.657 1.00 74.44 192 ASN A C 1
ATOM 1440 O O . ASN A 1 192 ? 13.456 1.338 4.534 1.00 74.44 192 ASN A O 1
ATOM 1444 N N . GLY A 1 193 ? 13.171 2.379 6.503 1.00 71.94 193 GLY A N 1
ATOM 1445 C CA . GLY A 1 193 ? 13.993 3.546 6.140 1.00 71.94 193 GLY A CA 1
ATOM 1446 C C . GLY A 1 193 ? 13.699 4.832 6.921 1.00 71.94 193 GLY A C 1
ATOM 1447 O O . GLY A 1 193 ? 13.061 4.815 7.965 1.00 71.94 193 GLY A O 1
ATOM 1448 N N . TYR A 1 194 ? 14.169 5.983 6.429 1.00 66.75 194 TYR A N 1
ATOM 1449 C CA . TYR A 1 194 ? 14.019 7.265 7.144 1.00 66.75 194 TYR A CA 1
ATOM 1450 C C . TYR A 1 194 ? 12.740 8.038 6.777 1.00 66.75 194 TYR A C 1
ATOM 1452 O O . TYR A 1 194 ? 12.107 8.614 7.662 1.00 66.75 194 TYR A O 1
ATOM 1460 N N . ALA A 1 195 ? 12.353 8.040 5.496 1.00 66.19 195 ALA A N 1
ATOM 1461 C CA . ALA A 1 195 ? 11.160 8.725 4.993 1.00 66.19 195 ALA A CA 1
ATOM 1462 C C . ALA A 1 195 ? 10.528 7.945 3.829 1.00 66.19 195 ALA A C 1
ATOM 1464 O O . ALA A 1 195 ? 11.033 7.974 2.705 1.00 66.19 195 ALA A O 1
ATOM 1465 N N . THR A 1 196 ? 9.423 7.240 4.087 1.00 69.06 196 THR A N 1
ATOM 1466 C CA . THR A 1 196 ? 8.826 6.288 3.126 1.00 69.06 196 THR A CA 1
ATOM 1467 C C . THR A 1 196 ? 7.360 6.593 2.828 1.00 69.06 196 THR A C 1
ATOM 1469 O O . THR A 1 196 ? 6.570 6.798 3.736 1.00 69.06 196 THR A O 1
ATOM 1472 N N . HIS A 1 197 ? 6.982 6.643 1.552 1.00 74.56 197 HIS A N 1
ATOM 1473 C CA . HIS A 1 197 ? 5.633 6.945 1.078 1.00 74.56 197 HIS A CA 1
ATOM 1474 C C . HIS A 1 197 ? 5.214 5.916 0.022 1.00 74.56 197 HIS A C 1
ATOM 1476 O O . HIS A 1 197 ? 5.940 5.683 -0.941 1.00 74.56 197 HIS A O 1
ATOM 1482 N N . ALA A 1 198 ? 4.038 5.313 0.172 1.00 76.94 198 ALA A N 1
ATOM 1483 C CA . ALA A 1 198 ? 3.419 4.486 -0.859 1.00 76.94 198 ALA A CA 1
ATOM 1484 C C . ALA A 1 198 ? 1.924 4.790 -0.960 1.00 76.94 198 ALA A C 1
ATOM 1486 O O . ALA A 1 198 ? 1.251 4.955 0.055 1.00 76.94 198 ALA A O 1
ATOM 1487 N N . SER A 1 199 ? 1.418 4.824 -2.188 1.00 81.19 199 SER A N 1
ATOM 1488 C CA . SER A 1 199 ? -0.007 4.792 -2.512 1.00 81.19 199 SER A CA 1
ATOM 1489 C C . SER A 1 199 ? -0.265 3.539 -3.342 1.00 81.19 199 SER A C 1
ATOM 1491 O O . SER A 1 199 ? 0.383 3.358 -4.366 1.00 81.19 199 SER A O 1
ATOM 1493 N N . LEU A 1 200 ? -1.146 2.645 -2.911 1.00 84.25 200 LEU A N 1
ATOM 1494 C CA . LEU A 1 200 ? -1.371 1.348 -3.555 1.00 84.25 200 LEU A CA 1
ATOM 1495 C C . LEU A 1 200 ? -2.867 1.197 -3.837 1.00 84.25 200 LEU A C 1
ATOM 1497 O O . LEU A 1 200 ? -3.669 1.238 -2.911 1.00 84.25 200 LEU A O 1
ATOM 1501 N N . SER A 1 201 ? -3.240 1.065 -5.107 1.00 82.38 201 SER A N 1
ATOM 1502 C CA . SER A 1 201 ? -4.623 1.031 -5.575 1.00 82.38 201 SER A CA 1
ATOM 1503 C C . SER A 1 201 ? -4.892 -0.213 -6.423 1.00 82.38 201 SER A C 1
ATOM 1505 O O . SER A 1 201 ? -4.114 -0.533 -7.323 1.00 82.38 201 SER A O 1
ATOM 1507 N N . GLN A 1 202 ? -5.995 -0.910 -6.151 1.00 78.62 202 GLN A N 1
ATOM 1508 C CA . GLN A 1 202 ? -6.478 -2.049 -6.940 1.00 78.62 202 GLN A CA 1
ATOM 1509 C C . GLN A 1 202 ? -7.986 -1.960 -7.164 1.00 78.62 202 GLN A C 1
ATOM 1511 O O . GLN A 1 202 ? -8.737 -1.742 -6.214 1.00 78.62 202 GLN A O 1
ATOM 1516 N N . ILE A 1 203 ? -8.433 -2.182 -8.400 1.00 82.25 203 ILE A N 1
ATOM 1517 C CA . ILE A 1 203 ? -9.845 -2.164 -8.793 1.00 82.25 203 ILE A CA 1
ATOM 1518 C C . ILE A 1 203 ? -10.132 -3.343 -9.737 1.00 82.25 203 ILE A C 1
ATOM 1520 O O . ILE A 1 203 ? -9.669 -3.352 -10.875 1.00 82.25 203 ILE A O 1
ATOM 1524 N N . GLY A 1 204 ? -10.943 -4.308 -9.304 1.00 85.12 204 GLY A N 1
ATOM 1525 C CA . GLY A 1 204 ? -11.352 -5.474 -10.101 1.00 85.12 204 GLY A CA 1
ATOM 1526 C C . GLY A 1 204 ? -11.194 -6.784 -9.333 1.00 85.12 204 GLY A C 1
ATOM 1527 O O . GLY A 1 204 ? -11.506 -6.814 -8.142 1.00 85.12 204 GLY A O 1
ATOM 1528 N N . SER A 1 205 ? -10.751 -7.864 -9.985 1.00 84.06 205 SER A N 1
ATOM 1529 C CA . SER A 1 205 ? -10.734 -9.203 -9.370 1.00 84.06 205 SER A CA 1
ATOM 1530 C C . SER A 1 205 ? -9.373 -9.902 -9.426 1.00 84.06 205 SER A C 1
ATOM 1532 O O . SER A 1 205 ? -8.734 -9.944 -10.472 1.00 84.06 205 SER A O 1
ATOM 1534 N N . ASN A 1 206 ? -8.961 -10.569 -8.346 1.00 83.62 206 ASN A N 1
ATOM 1535 C CA . ASN A 1 206 ? -7.723 -11.366 -8.277 1.00 83.62 206 ASN A CA 1
ATOM 1536 C C . ASN A 1 206 ? -6.429 -10.589 -8.614 1.00 83.62 206 ASN A C 1
ATOM 1538 O O . ASN A 1 206 ? -5.471 -11.185 -9.110 1.00 83.62 206 ASN A O 1
ATOM 1542 N N . ASN A 1 207 ? -6.387 -9.271 -8.389 1.00 84.31 207 ASN A N 1
ATOM 1543 C CA . ASN A 1 207 ? -5.164 -8.495 -8.599 1.00 84.31 207 ASN A CA 1
ATOM 1544 C C . ASN A 1 207 ? -4.182 -8.681 -7.424 1.00 84.31 207 ASN A C 1
ATOM 1546 O O . ASN A 1 207 ? -4.606 -8.797 -6.278 1.00 84.31 207 ASN A O 1
ATOM 1550 N N . ASP A 1 208 ? -2.874 -8.670 -7.678 1.00 84.69 208 ASP A N 1
ATOM 1551 C CA . ASP A 1 208 ? -1.810 -8.891 -6.683 1.00 84.69 208 ASP A CA 1
ATOM 1552 C C . ASP A 1 208 ? -0.752 -7.773 -6.741 1.00 84.69 208 ASP A C 1
ATOM 1554 O O . ASP A 1 208 ? -0.150 -7.546 -7.789 1.00 84.69 208 ASP A O 1
ATOM 1558 N N . ILE A 1 209 ? -0.505 -7.080 -5.625 1.00 82.00 209 ILE A N 1
ATOM 1559 C CA . ILE A 1 209 ? 0.630 -6.164 -5.435 1.00 82.00 209 ILE A CA 1
ATOM 1560 C C . ILE A 1 209 ? 1.516 -6.730 -4.331 1.00 82.00 209 ILE A C 1
ATOM 1562 O O . ILE A 1 209 ? 1.108 -6.782 -3.174 1.00 82.00 209 ILE A O 1
ATOM 1566 N N . GLN A 1 210 ? 2.770 -7.031 -4.650 1.00 83.50 210 GLN A N 1
ATOM 1567 C CA . GLN A 1 210 ? 3.847 -7.163 -3.675 1.00 83.50 210 GLN A CA 1
ATOM 1568 C C . GLN A 1 210 ? 4.779 -5.952 -3.798 1.00 83.50 210 GLN A C 1
ATOM 1570 O O . GLN A 1 210 ? 5.313 -5.672 -4.870 1.00 83.50 210 GLN A O 1
ATOM 1575 N N . TYR A 1 211 ? 4.979 -5.226 -2.701 1.00 80.19 211 TYR A N 1
ATOM 1576 C CA . TYR A 1 211 ? 5.822 -4.037 -2.642 1.00 80.19 211 TYR A CA 1
ATOM 1577 C C . TYR A 1 211 ? 6.737 -4.058 -1.409 1.00 80.19 211 TYR A C 1
ATOM 1579 O O . TYR A 1 211 ? 6.278 -4.270 -0.287 1.00 80.19 211 TYR A O 1
ATOM 1587 N N . GLU A 1 212 ? 8.038 -3.841 -1.601 1.00 77.62 212 GLU A N 1
ATOM 1588 C CA . GLU A 1 212 ? 9.050 -3.875 -0.538 1.00 77.62 212 GLU A CA 1
ATOM 1589 C C . GLU A 1 212 ? 10.081 -2.740 -0.697 1.00 77.62 212 GLU A C 1
ATOM 1591 O O . GLU A 1 212 ? 10.672 -2.598 -1.764 1.00 77.62 212 GLU A O 1
ATOM 1596 N N . ILE A 1 213 ? 10.360 -1.977 0.368 1.00 72.44 213 ILE A N 1
ATOM 1597 C CA . ILE A 1 213 ? 11.475 -1.015 0.470 1.00 72.44 213 ILE A CA 1
ATOM 1598 C C . ILE A 1 213 ? 12.357 -1.347 1.681 1.00 72.44 213 ILE A C 1
ATOM 1600 O O . ILE A 1 213 ? 11.848 -1.441 2.796 1.00 72.44 213 ILE A O 1
ATOM 1604 N N . ASP A 1 214 ? 13.674 -1.408 1.477 1.00 70.06 214 ASP A N 1
ATOM 1605 C CA . ASP A 1 214 ? 14.731 -1.377 2.498 1.00 70.06 214 ASP A CA 1
ATOM 1606 C C . ASP A 1 214 ? 15.724 -0.221 2.179 1.00 70.06 214 ASP A C 1
ATOM 1608 O O . ASP A 1 214 ? 16.826 -0.438 1.669 1.00 70.06 214 ASP A O 1
ATOM 1612 N N . ALA A 1 215 ? 15.322 1.030 2.451 1.00 62.09 215 ALA A N 1
ATOM 1613 C CA . ALA A 1 215 ? 16.009 2.269 2.055 1.00 62.09 215 ALA A CA 1
ATOM 1614 C C . ALA A 1 215 ? 16.695 2.994 3.234 1.00 62.09 215 ALA A C 1
ATOM 1616 O O . ALA A 1 215 ? 16.147 3.914 3.852 1.00 62.09 215 ALA A O 1
ATOM 1617 N N . PHE A 1 216 ? 17.943 2.621 3.523 1.00 58.88 216 PHE A N 1
ATOM 1618 C CA . PHE A 1 216 ? 18.733 3.203 4.612 1.00 58.88 216 PHE A CA 1
ATOM 1619 C C . PHE A 1 216 ? 19.514 4.464 4.169 1.00 58.88 216 PHE A C 1
ATOM 1621 O O . PHE A 1 216 ? 20.687 4.385 3.809 1.00 58.88 216 PHE A O 1
ATOM 1628 N N . GLY A 1 217 ? 18.886 5.645 4.230 1.00 55.84 217 GLY A N 1
ATOM 1629 C CA . GLY A 1 217 ? 19.562 6.942 4.050 1.00 55.84 217 GLY A CA 1
ATOM 1630 C C . GLY A 1 217 ? 18.636 8.164 4.146 1.00 55.84 217 GLY A C 1
ATOM 1631 O O . GLY A 1 217 ? 17.420 8.010 4.208 1.00 55.84 217 GLY A O 1
ATOM 1632 N N . ASP A 1 218 ? 19.211 9.374 4.110 1.00 50.59 218 ASP A N 1
ATOM 1633 C CA . ASP A 1 218 ? 18.535 10.682 4.291 1.00 50.59 218 ASP A CA 1
ATOM 1634 C C . ASP A 1 218 ? 17.625 11.114 3.104 1.00 50.59 218 ASP A C 1
ATOM 1636 O O . ASP A 1 218 ? 17.531 12.296 2.767 1.00 50.59 218 ASP A O 1
ATOM 1640 N N . GLY A 1 219 ? 16.994 10.164 2.407 1.00 53.22 219 GLY A N 1
ATOM 1641 C CA . GLY A 1 219 ? 16.242 10.392 1.169 1.00 53.22 219 GLY A CA 1
ATOM 1642 C C . GLY A 1 219 ? 14.759 10.039 1.277 1.00 53.22 219 GLY A C 1
ATOM 1643 O O . GLY A 1 219 ? 14.392 9.017 1.854 1.00 53.22 219 GLY A O 1
ATOM 1644 N N . VAL A 1 220 ? 13.908 10.863 0.658 1.00 52.22 220 VAL A N 1
ATOM 1645 C CA . VAL A 1 220 ? 12.494 10.527 0.435 1.00 52.22 220 VAL A CA 1
ATOM 1646 C C . VAL A 1 220 ? 12.403 9.295 -0.469 1.00 52.22 220 VAL A C 1
ATOM 1648 O O . VAL A 1 220 ? 13.178 9.147 -1.416 1.00 52.22 220 VAL A O 1
ATOM 1651 N N . SER A 1 221 ? 11.447 8.422 -0.165 1.00 62.62 221 SER A N 1
ATOM 1652 C CA . SER A 1 221 ? 11.067 7.288 -1.003 1.00 62.62 221 SER A CA 1
ATOM 1653 C C . SER A 1 221 ? 9.579 7.374 -1.340 1.00 62.62 221 SER A C 1
ATOM 1655 O O . SER A 1 221 ? 8.787 7.241 -0.413 1.00 62.62 221 SER A O 1
ATOM 1657 N N . ASN A 1 222 ? 9.181 7.582 -2.603 1.00 64.69 222 ASN A N 1
ATOM 1658 C CA . ASN A 1 222 ? 7.762 7.553 -3.005 1.00 64.69 222 ASN A CA 1
ATOM 1659 C C . ASN A 1 222 ? 7.442 6.390 -3.955 1.00 64.69 222 ASN A C 1
ATOM 1661 O O . ASN A 1 222 ? 8.188 6.124 -4.896 1.00 64.69 222 ASN A O 1
ATOM 1665 N N . ALA A 1 223 ? 6.269 5.783 -3.781 1.00 69.69 223 ALA A N 1
ATOM 1666 C CA . ALA A 1 223 ? 5.666 4.832 -4.711 1.00 69.69 223 ALA A CA 1
ATOM 1667 C C . ALA A 1 223 ? 4.185 5.135 -4.945 1.00 69.69 223 ALA A C 1
ATOM 1669 O O . ALA A 1 223 ? 3.492 5.631 -4.057 1.00 69.69 223 ALA A O 1
ATOM 1670 N N . SER A 1 224 ? 3.689 4.793 -6.133 1.00 76.62 224 SER A N 1
ATOM 1671 C CA . SER A 1 224 ? 2.259 4.843 -6.450 1.00 76.62 224 SER A CA 1
ATOM 1672 C C . SER A 1 224 ? 1.908 3.697 -7.395 1.00 76.62 224 SER A C 1
ATOM 1674 O O . SER A 1 224 ? 2.262 3.773 -8.561 1.00 76.62 224 SER A O 1
ATOM 1676 N N . ILE A 1 225 ? 1.269 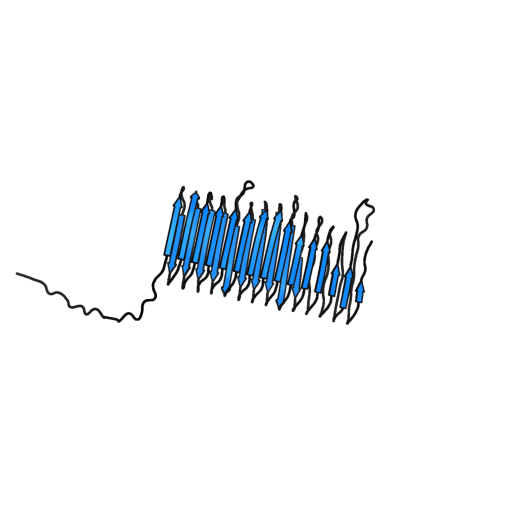2.631 -6.925 1.00 77.38 225 ILE A N 1
ATOM 1677 C CA . ILE A 1 225 ? 0.887 1.470 -7.747 1.00 77.38 225 ILE A CA 1
ATOM 1678 C C . ILE A 1 225 ? -0.628 1.501 -7.952 1.00 77.38 225 ILE A C 1
ATOM 1680 O O . ILE A 1 225 ? -1.360 1.701 -6.992 1.00 77.38 225 ILE A O 1
ATOM 1684 N N . GLU A 1 226 ? -1.090 1.311 -9.183 1.00 79.25 226 GLU A N 1
ATOM 1685 C CA . GLU A 1 226 ? -2.500 1.288 -9.579 1.00 79.25 226 GLU A CA 1
ATOM 1686 C C . GLU A 1 226 ? -2.755 0.071 -10.485 1.00 79.25 226 GLU A C 1
ATOM 1688 O O . GLU A 1 226 ? -2.015 -0.165 -11.440 1.00 79.25 226 GLU A O 1
ATOM 1693 N N . GLN A 1 227 ? -3.791 -0.716 -10.207 1.00 78.56 227 GLN A N 1
ATOM 1694 C CA . GLN A 1 227 ? -4.230 -1.824 -11.062 1.00 78.56 227 GLN A CA 1
ATOM 1695 C C . GLN A 1 227 ? -5.739 -1.734 -11.295 1.00 78.56 227 GLN A C 1
ATOM 1697 O O . GLN A 1 227 ? -6.497 -1.573 -10.340 1.00 78.56 227 GLN A O 1
ATOM 1702 N N . GLN A 1 228 ? -6.179 -1.871 -12.545 1.00 81.75 228 GLN A N 1
ATOM 1703 C CA . GLN A 1 228 ? -7.585 -1.859 -12.935 1.00 81.75 228 GLN A CA 1
ATOM 1704 C C . GLN A 1 228 ? -7.905 -2.969 -13.952 1.00 81.75 228 GLN A C 1
ATOM 1706 O O . GLN A 1 228 ? -7.538 -2.887 -15.124 1.00 81.75 228 GLN A O 1
ATOM 1711 N N . GLY A 1 229 ? -8.658 -3.976 -13.519 1.00 82.56 229 GLY A N 1
ATOM 1712 C CA . GLY A 1 229 ? -9.045 -5.143 -14.316 1.00 82.56 229 GLY A CA 1
ATOM 1713 C C . GLY A 1 229 ? -8.964 -6.427 -13.496 1.00 82.56 229 GLY A C 1
ATOM 1714 O O . GLY A 1 229 ? -8.984 -6.371 -12.269 1.00 82.56 229 GLY A O 1
ATOM 1715 N N . ASP A 1 230 ? -8.867 -7.575 -14.158 1.00 81.75 230 ASP A N 1
ATOM 1716 C CA . ASP A 1 230 ? -8.809 -8.883 -13.498 1.00 81.75 230 ASP A CA 1
ATOM 1717 C C . ASP A 1 230 ? -7.436 -9.563 -13.665 1.00 81.75 230 ASP A C 1
ATOM 1719 O O . ASP A 1 230 ? -6.796 -9.430 -14.702 1.00 81.75 230 ASP A O 1
ATOM 1723 N N . GLU A 1 231 ? -6.991 -10.344 -12.677 1.00 83.31 231 GLU A N 1
ATOM 1724 C CA . GLU A 1 231 ? -5.761 -11.167 -12.709 1.00 83.31 231 GLU A CA 1
ATOM 1725 C C . GLU A 1 231 ? -4.430 -10.389 -12.894 1.00 83.31 231 GLU A C 1
ATOM 1727 O O . GLU A 1 231 ? -3.418 -10.985 -13.272 1.00 83.31 231 GLU A O 1
ATOM 1732 N N . ASN A 1 232 ? -4.380 -9.073 -12.644 1.00 82.25 232 ASN A N 1
ATOM 1733 C CA . ASN A 1 232 ? -3.140 -8.303 -12.816 1.00 82.25 232 ASN A CA 1
ATOM 1734 C C . ASN A 1 232 ? -2.179 -8.466 -11.629 1.00 82.25 232 ASN A C 1
ATOM 1736 O O . ASN A 1 232 ? -2.595 -8.455 -10.473 1.00 82.25 232 ASN A O 1
ATOM 1740 N N . ARG A 1 233 ? -0.868 -8.532 -11.880 1.00 84.19 233 ARG A N 1
ATOM 1741 C CA . ARG A 1 233 ? 0.162 -8.713 -10.847 1.00 84.19 233 ARG A CA 1
ATOM 1742 C C . ARG A 1 233 ? 1.313 -7.710 -10.962 1.00 84.19 233 ARG A C 1
ATOM 1744 O O . ARG A 1 233 ? 1.885 -7.540 -12.035 1.00 84.19 233 ARG A O 1
ATOM 1751 N N . VAL A 1 234 ? 1.694 -7.109 -9.837 1.00 82.31 234 VAL A N 1
ATOM 1752 C CA . VAL A 1 234 ? 2.877 -6.255 -9.655 1.00 82.31 234 VAL A CA 1
ATOM 1753 C C . VAL A 1 234 ? 3.718 -6.808 -8.508 1.00 82.31 234 VAL A C 1
ATOM 1755 O O . VAL A 1 234 ? 3.199 -7.046 -7.425 1.00 82.31 234 VAL A O 1
ATOM 1758 N N . SER A 1 235 ? 5.024 -6.973 -8.705 1.00 82.25 235 SER A N 1
ATOM 1759 C CA . SER A 1 235 ? 5.961 -7.395 -7.657 1.00 82.25 235 SER A CA 1
ATOM 1760 C C . SER A 1 235 ? 7.235 -6.557 -7.705 1.00 82.25 235 SER A C 1
ATOM 1762 O O . SER A 1 235 ? 8.064 -6.770 -8.586 1.00 82.25 235 SER A O 1
ATOM 1764 N N . TYR A 1 236 ? 7.420 -5.641 -6.751 1.00 75.62 236 TYR A N 1
ATOM 1765 C CA . TYR A 1 236 ? 8.587 -4.757 -6.662 1.00 75.62 236 TYR A CA 1
ATOM 1766 C C . TYR A 1 236 ? 9.312 -4.838 -5.316 1.00 75.62 236 TYR A C 1
ATOM 1768 O O . TYR A 1 236 ? 8.694 -4.697 -4.262 1.00 75.62 236 TYR A O 1
ATOM 1776 N N . ARG A 1 237 ? 10.645 -4.947 -5.357 1.00 72.50 237 ARG A N 1
ATOM 1777 C CA . ARG A 1 237 ? 11.539 -4.759 -4.199 1.00 72.50 237 ARG A CA 1
ATOM 1778 C C . ARG A 1 237 ? 12.523 -3.615 -4.441 1.00 72.50 237 ARG A C 1
ATOM 1780 O O . ARG A 1 237 ? 13.008 -3.447 -5.552 1.00 72.50 237 ARG A O 1
ATOM 1787 N N . VAL A 1 238 ? 12.859 -2.848 -3.408 1.00 67.94 238 VAL A N 1
ATOM 1788 C CA . VAL A 1 238 ? 13.726 -1.666 -3.497 1.00 67.94 238 VAL A CA 1
ATOM 1789 C C . VAL A 1 238 ? 14.772 -1.664 -2.383 1.00 67.94 238 VAL A C 1
ATOM 1791 O O . VAL A 1 238 ? 14.434 -1.835 -1.215 1.00 67.94 238 VAL A O 1
ATOM 1794 N N . GLY A 1 239 ? 16.041 -1.480 -2.748 1.00 64.69 239 GLY A N 1
ATOM 1795 C CA . GLY A 1 239 ? 17.185 -1.425 -1.839 1.00 64.69 239 GLY A CA 1
ATOM 1796 C C . GLY A 1 239 ? 17.532 -0.015 -1.345 1.00 64.69 239 GLY A C 1
ATOM 1797 O O . GLY A 1 239 ? 16.663 0.841 -1.192 1.00 64.69 239 GLY A O 1
ATOM 1798 N N . ASN A 1 240 ? 18.829 0.210 -1.090 1.00 58.56 240 ASN A N 1
ATOM 1799 C CA . ASN A 1 240 ? 19.391 1.326 -0.308 1.00 58.56 240 ASN A CA 1
ATOM 1800 C C . ASN A 1 240 ? 19.286 2.740 -0.945 1.00 58.56 240 ASN A C 1
ATOM 1802 O O . ASN A 1 240 ? 20.302 3.411 -1.121 1.00 58.56 240 ASN A O 1
ATOM 1806 N N . GLY A 1 241 ? 18.057 3.199 -1.214 1.00 56.16 241 GLY A N 1
ATOM 1807 C CA . GLY A 1 241 ? 17.643 4.581 -1.508 1.00 56.16 241 GLY A CA 1
ATOM 1808 C C . GLY A 1 241 ? 18.308 5.264 -2.716 1.00 56.16 241 GLY A C 1
ATOM 1809 O O . GLY A 1 241 ? 19.135 4.669 -3.394 1.00 56.16 241 GLY A O 1
ATOM 1810 N N . PRO A 1 242 ? 18.002 6.549 -2.980 1.00 51.25 242 PRO A N 1
ATOM 1811 C CA . PRO A 1 242 ? 16.673 7.166 -2.861 1.00 51.25 242 PRO A CA 1
ATOM 1812 C C . PRO A 1 242 ? 15.667 6.521 -3.836 1.00 51.25 242 PRO A C 1
ATOM 1814 O O . PRO A 1 242 ? 16.075 5.869 -4.796 1.00 51.25 242 PRO A O 1
ATOM 1817 N N . VAL A 1 243 ? 14.359 6.715 -3.630 1.00 56.62 243 VAL A N 1
ATOM 1818 C CA . VAL A 1 243 ? 13.311 6.006 -4.394 1.00 56.62 243 VAL A CA 1
ATOM 1819 C C . VAL A 1 243 ? 12.255 6.969 -4.922 1.00 56.62 243 VAL A C 1
ATOM 1821 O O . VAL A 1 243 ? 11.755 7.810 -4.183 1.00 56.62 243 VAL A O 1
ATOM 1824 N N . ASP A 1 244 ? 11.847 6.789 -6.175 1.00 60.75 244 ASP A N 1
ATOM 1825 C CA . ASP A 1 244 ? 10.676 7.473 -6.718 1.00 60.75 244 ASP A CA 1
ATOM 1826 C C . ASP A 1 244 ? 9.983 6.643 -7.802 1.00 60.75 244 ASP A C 1
ATOM 1828 O O . ASP A 1 244 ? 10.622 6.255 -8.782 1.00 60.75 244 ASP A O 1
ATOM 1832 N N . LEU A 1 245 ? 8.654 6.558 -7.686 1.00 60.25 245 LEU A N 1
ATOM 1833 C CA . LEU A 1 245 ? 7.646 6.576 -8.758 1.00 60.25 245 LEU A CA 1
ATOM 1834 C C . LEU A 1 245 ? 6.857 5.267 -8.997 1.00 60.25 245 LEU A C 1
ATOM 1836 O O . LEU A 1 245 ? 6.829 4.358 -8.170 1.00 60.25 245 LEU A O 1
ATOM 1840 N N . ALA A 1 246 ? 6.048 5.278 -10.056 1.00 60.25 246 ALA A N 1
ATOM 1841 C CA . ALA A 1 246 ? 4.690 4.751 -10.055 1.00 60.25 246 ALA A CA 1
ATOM 1842 C C . ALA A 1 246 ? 4.450 3.651 -11.090 1.00 60.25 246 ALA A C 1
ATOM 1844 O O . ALA A 1 246 ? 5.136 3.619 -12.104 1.00 60.25 246 ALA A O 1
ATOM 1845 N N . VAL A 1 247 ? 3.444 2.811 -10.857 1.00 65.94 247 VAL A N 1
ATOM 1846 C CA . VAL A 1 247 ? 3.023 1.665 -11.666 1.00 65.94 247 VAL A CA 1
ATOM 1847 C C . VAL A 1 247 ? 1.531 1.784 -11.983 1.00 65.94 247 VAL A C 1
ATOM 1849 O O . VAL A 1 247 ? 0.758 2.175 -11.119 1.00 65.94 247 VAL A O 1
ATOM 1852 N N . SER A 1 248 ? 1.124 1.405 -13.191 1.00 73.56 248 SER A N 1
ATOM 1853 C CA . SER A 1 248 ? -0.270 1.309 -13.627 1.00 73.56 248 SER A CA 1
ATOM 1854 C C . SER A 1 248 ? -0.472 -0.001 -14.408 1.00 73.56 248 SER A C 1
ATOM 1856 O O . SER A 1 248 ? 0.439 -0.449 -15.108 1.00 73.56 248 SER A O 1
ATOM 1858 N N . GLN A 1 249 ? -1.637 -0.636 -14.318 1.00 75.56 249 GLN A N 1
ATOM 1859 C CA . GLN A 1 249 ? -2.058 -1.735 -15.199 1.00 75.56 249 GLN A CA 1
ATOM 1860 C C . GLN A 1 249 ? -3.555 -1.598 -15.483 1.00 75.56 249 GLN A C 1
ATOM 1862 O O . GLN A 1 249 ? -4.330 -1.408 -14.552 1.00 75.56 249 GLN A O 1
ATOM 1867 N N . LEU A 1 250 ? -3.952 -1.694 -16.750 1.00 77.19 250 LEU A N 1
ATOM 1868 C CA . LEU A 1 250 ? -5.329 -1.584 -17.221 1.00 77.19 250 LEU A CA 1
ATOM 1869 C C . LEU A 1 250 ? -5.642 -2.744 -18.176 1.00 77.19 250 LEU A C 1
ATOM 1871 O O . LEU A 1 250 ? -4.903 -2.966 -19.134 1.00 77.19 250 LEU A O 1
ATOM 1875 N N . GLY A 1 251 ? -6.744 -3.456 -17.942 1.00 79.06 251 GLY A N 1
ATOM 1876 C CA . GLY A 1 251 ? -7.084 -4.697 -18.655 1.00 79.06 251 GLY A CA 1
ATOM 1877 C C . GLY A 1 251 ? -6.713 -5.935 -17.838 1.00 79.06 251 GLY A C 1
ATOM 1878 O O . GLY A 1 251 ? -6.525 -5.818 -16.628 1.00 79.06 251 GLY A O 1
ATOM 1879 N N . ASN A 1 252 ? -6.652 -7.119 -18.455 1.00 80.06 252 ASN A N 1
ATOM 1880 C CA . ASN A 1 252 ? -6.651 -8.378 -17.700 1.00 80.06 252 ASN A CA 1
ATOM 1881 C C . ASN A 1 252 ? -5.349 -9.186 -17.809 1.00 80.06 252 ASN A C 1
ATOM 1883 O O . ASN A 1 252 ? -4.765 -9.308 -18.883 1.00 80.06 252 ASN A O 1
ATOM 1887 N N . GLY A 1 253 ? -4.918 -9.819 -16.717 1.00 80.38 253 GLY A N 1
ATOM 1888 C CA . GLY A 1 253 ? -3.791 -10.758 -16.698 1.00 80.38 253 GLY A CA 1
ATOM 1889 C C . GLY A 1 253 ? -2.420 -10.122 -16.946 1.00 80.38 253 GLY A C 1
ATOM 1890 O O . GLY A 1 253 ? -1.501 -10.814 -17.389 1.00 80.38 253 GLY A O 1
ATOM 1891 N N . ASN A 1 254 ? -2.274 -8.811 -16.736 1.00 80.12 254 ASN A N 1
ATOM 1892 C CA . ASN A 1 254 ? -1.008 -8.114 -16.947 1.00 80.12 254 ASN A CA 1
ATOM 1893 C C . ASN A 1 254 ? -0.038 -8.352 -15.779 1.00 80.12 254 ASN A C 1
ATOM 1895 O O . ASN A 1 254 ? -0.445 -8.388 -14.623 1.00 80.12 254 ASN A O 1
ATOM 1899 N N . VAL A 1 255 ? 1.261 -8.482 -16.050 1.00 83.12 255 VAL A N 1
ATOM 1900 C CA . VAL A 1 255 ? 2.291 -8.811 -15.050 1.00 83.12 255 VAL A CA 1
ATOM 1901 C C . VAL A 1 255 ? 3.463 -7.833 -15.131 1.00 83.12 255 VAL A C 1
ATOM 1903 O O . VAL A 1 255 ? 3.977 -7.577 -16.219 1.00 83.12 255 VAL A O 1
ATOM 1906 N N . ILE A 1 256 ? 3.921 -7.334 -13.980 1.00 80.56 256 ILE A N 1
ATOM 1907 C CA . ILE A 1 256 ? 5.165 -6.573 -13.800 1.00 80.56 256 ILE A CA 1
ATOM 1908 C C . ILE A 1 256 ? 5.935 -7.163 -12.609 1.00 80.56 256 ILE A C 1
ATOM 1910 O O . ILE A 1 256 ? 5.409 -7.203 -11.500 1.00 80.56 256 ILE A O 1
ATOM 1914 N N . GLU A 1 257 ? 7.187 -7.574 -12.797 1.00 81.12 257 GLU A N 1
ATOM 1915 C CA . GLU A 1 257 ? 8.086 -7.994 -11.704 1.00 81.12 257 GLU A CA 1
ATOM 1916 C C . GLU A 1 257 ? 9.407 -7.205 -11.743 1.00 81.12 257 GLU A C 1
ATOM 1918 O O . GLU A 1 257 ? 9.885 -6.878 -12.828 1.00 81.12 257 GLU A O 1
ATOM 1923 N N . GLY A 1 258 ? 10.025 -6.893 -10.597 1.00 72.38 258 GLY A N 1
ATOM 1924 C CA . GLY A 1 258 ? 11.268 -6.117 -10.588 1.00 72.38 258 GLY A CA 1
ATOM 1925 C C . GLY A 1 258 ? 11.940 -5.848 -9.236 1.00 72.38 258 GLY A C 1
ATOM 1926 O O . GLY A 1 258 ? 11.312 -5.885 -8.177 1.00 72.38 258 GLY A O 1
ATOM 1927 N N . ASN A 1 259 ? 13.230 -5.517 -9.278 1.00 69.25 259 ASN A N 1
ATOM 1928 C CA . ASN A 1 259 ? 14.034 -5.064 -8.137 1.00 69.25 259 ASN A CA 1
ATOM 1929 C C . ASN A 1 259 ? 14.670 -3.688 -8.432 1.00 69.25 259 ASN A C 1
ATOM 1931 O O . ASN A 1 259 ? 14.909 -3.357 -9.586 1.00 69.25 259 ASN A O 1
ATOM 1935 N N . LEU A 1 260 ? 14.977 -2.874 -7.414 1.00 66.88 260 LEU A N 1
ATOM 1936 C CA . LEU A 1 260 ? 15.619 -1.555 -7.556 1.00 66.88 260 LEU A CA 1
ATOM 1937 C C . LEU A 1 260 ? 16.773 -1.346 -6.553 1.00 66.88 260 LEU A C 1
ATOM 1939 O O . LEU A 1 260 ? 16.734 -1.863 -5.436 1.00 66.88 260 LEU A O 1
ATOM 1943 N N . GLY A 1 261 ? 17.776 -0.548 -6.940 1.00 63.44 261 GLY A N 1
ATOM 1944 C CA . GLY A 1 261 ? 19.052 -0.370 -6.233 1.00 63.44 261 GLY A CA 1
ATOM 1945 C C . GLY A 1 261 ? 19.289 1.036 -5.670 1.00 63.44 261 GLY A C 1
ATOM 1946 O O . GLY A 1 261 ? 18.348 1.726 -5.288 1.00 63.44 261 GLY A O 1
ATOM 1947 N N . THR A 1 262 ? 20.556 1.461 -5.588 1.00 57.12 262 THR A N 1
ATOM 1948 C CA . THR A 1 262 ? 21.000 2.648 -4.823 1.00 57.12 262 THR A CA 1
ATOM 1949 C C . THR A 1 262 ? 20.889 3.972 -5.597 1.00 57.12 262 THR A C 1
ATOM 1951 O O . THR A 1 262 ? 21.785 4.820 -5.567 1.00 57.12 262 THR A O 1
ATOM 1954 N N . GLY A 1 263 ? 19.806 4.120 -6.354 1.00 54.59 263 GLY A N 1
ATOM 1955 C CA . GLY A 1 263 ? 19.468 5.299 -7.141 1.00 54.59 263 GLY A CA 1
ATOM 1956 C C . GLY A 1 263 ? 18.164 5.044 -7.881 1.00 54.59 263 GLY A C 1
ATOM 1957 O O . GLY A 1 263 ? 18.126 4.182 -8.751 1.00 54.59 263 GLY A O 1
ATOM 1958 N N . GLY A 1 264 ? 17.088 5.743 -7.527 1.00 62.19 264 GLY A N 1
ATOM 1959 C CA . GLY A 1 264 ? 15.747 5.457 -8.040 1.00 62.19 264 GLY A CA 1
ATOM 1960 C C . GLY A 1 264 ? 15.261 6.380 -9.162 1.00 62.19 264 GLY A C 1
ATOM 1961 O O . GLY A 1 264 ? 15.549 7.574 -9.161 1.00 62.19 264 GLY A O 1
ATOM 1962 N N . ARG A 1 265 ? 14.459 5.808 -10.073 1.00 60.81 265 ARG A N 1
ATOM 1963 C CA . ARG A 1 265 ? 13.316 6.437 -10.774 1.00 60.81 265 ARG A CA 1
ATOM 1964 C C . ARG A 1 265 ? 12.528 5.346 -11.518 1.00 60.81 265 ARG A C 1
ATOM 1966 O O . ARG A 1 265 ? 13.151 4.633 -12.297 1.00 60.81 265 ARG A O 1
ATOM 1973 N N . VAL A 1 266 ? 11.212 5.223 -11.313 1.00 59.50 266 VAL A N 1
ATOM 1974 C CA . VAL A 1 266 ? 10.284 4.326 -12.063 1.00 59.50 266 VAL A CA 1
ATOM 1975 C C . VAL A 1 266 ? 9.757 5.064 -13.332 1.00 59.50 266 VAL A C 1
ATOM 1977 O O . VAL A 1 266 ? 10.175 6.193 -13.577 1.00 59.50 266 VAL A O 1
ATOM 1980 N N . VAL A 1 267 ? 9.008 4.475 -14.275 1.00 58.12 267 VAL A N 1
ATOM 1981 C CA . VAL A 1 267 ? 7.520 4.388 -14.303 1.00 58.12 267 VAL A CA 1
ATOM 1982 C C . VAL A 1 267 ? 7.071 3.015 -14.844 1.00 58.12 267 VAL A C 1
ATOM 1984 O O . VAL A 1 267 ? 7.778 2.433 -15.663 1.00 58.12 267 VAL A O 1
ATOM 1987 N N . ALA A 1 268 ? 5.890 2.525 -14.447 1.00 60.84 268 ALA A N 1
ATOM 1988 C CA . ALA A 1 268 ? 5.180 1.393 -15.037 1.00 60.84 268 ALA A CA 1
ATOM 1989 C C . ALA A 1 268 ? 3.695 1.707 -15.401 1.00 60.84 268 ALA A C 1
ATOM 1991 O O . ALA A 1 268 ? 3.105 2.638 -14.865 1.00 60.84 268 ALA A O 1
ATOM 1992 N N . SER A 1 269 ? 3.125 1.001 -16.388 1.00 63.22 269 SER A N 1
ATOM 1993 C CA . SER A 1 269 ? 1.851 1.271 -17.105 1.00 63.22 269 SER A CA 1
ATOM 1994 C C . SER A 1 269 ? 1.607 0.180 -18.170 1.00 63.22 269 SER A C 1
ATOM 1996 O O . SER A 1 269 ? 2.358 0.062 -19.146 1.00 63.22 269 SER A O 1
ATOM 1998 N N . GLN A 1 270 ? 0.556 -0.619 -18.005 1.00 69.19 270 GLN A N 1
ATOM 1999 C CA . GLN A 1 270 ? 0.092 -1.569 -19.021 1.00 69.19 270 GLN A CA 1
ATOM 2000 C C . GLN A 1 270 ? -1.364 -1.284 -19.418 1.00 69.19 270 GLN A C 1
ATOM 2002 O O . GLN A 1 270 ? -2.112 -0.742 -18.614 1.00 69.19 270 GLN A O 1
ATOM 2007 N N . ASP A 1 271 ? -1.735 -1.578 -20.665 1.00 75.38 271 ASP A N 1
ATOM 2008 C CA . ASP A 1 271 ? -3.049 -1.294 -21.267 1.00 75.38 271 ASP A CA 1
ATOM 2009 C C . ASP A 1 271 ? -3.400 -2.397 -22.282 1.00 75.38 271 ASP A C 1
ATOM 2011 O O . ASP A 1 271 ? -2.733 -2.532 -23.316 1.00 75.38 271 ASP A O 1
ATOM 2015 N N . GLY A 1 272 ? -4.406 -3.209 -21.950 1.00 76.06 272 GLY A N 1
ATOM 2016 C CA . GLY A 1 272 ? -4.854 -4.401 -22.674 1.00 76.06 272 GLY A CA 1
ATOM 2017 C C . GLY A 1 272 ? -4.610 -5.699 -21.888 1.00 76.06 272 GLY A C 1
ATOM 2018 O O . GLY A 1 272 ? -4.549 -5.669 -20.665 1.00 76.06 272 GLY A O 1
ATOM 2019 N N . ASP A 1 273 ? -4.496 -6.846 -22.568 1.00 78.12 273 ASP A N 1
ATOM 2020 C CA . ASP A 1 273 ? -4.594 -8.169 -21.915 1.00 78.12 273 ASP A CA 1
ATOM 2021 C C . ASP A 1 273 ? -3.316 -9.022 -22.016 1.00 78.12 273 ASP A C 1
ATOM 2023 O O . ASP A 1 273 ? -2.747 -9.189 -23.096 1.00 78.12 273 ASP A O 1
ATOM 2027 N N . TYR A 1 274 ? -2.914 -9.670 -20.924 1.00 81.25 274 TYR A N 1
ATOM 2028 C CA . TYR A 1 274 ? -1.779 -10.600 -20.844 1.00 81.25 274 TYR A CA 1
ATOM 2029 C C . TYR A 1 274 ? -0.419 -9.991 -21.226 1.00 81.25 274 TYR A C 1
ATOM 2031 O O . TYR A 1 274 ? 0.438 -10.671 -21.797 1.00 81.25 274 TYR A O 1
ATOM 2039 N N . ASN A 1 275 ? -0.197 -8.707 -20.938 1.00 77.31 275 ASN A N 1
ATOM 2040 C CA . ASN A 1 275 ? 1.113 -8.089 -21.126 1.00 77.31 275 ASN A CA 1
ATOM 2041 C C . ASN A 1 275 ? 2.048 -8.416 -19.953 1.00 77.31 275 ASN A C 1
ATOM 2043 O O . ASN A 1 275 ? 1.654 -8.298 -18.801 1.00 77.31 275 ASN A O 1
ATOM 2047 N N . VAL A 1 276 ? 3.301 -8.782 -20.222 1.00 81.25 276 VAL A N 1
ATOM 2048 C CA . VAL A 1 276 ? 4.297 -9.148 -19.197 1.00 81.25 276 VAL A CA 1
ATOM 2049 C C . VAL A 1 276 ? 5.479 -8.185 -19.252 1.00 81.25 276 VAL A C 1
ATOM 2051 O O . VAL A 1 276 ? 5.959 -7.876 -20.339 1.00 81.25 276 VAL A O 1
ATOM 2054 N N . ALA A 1 277 ? 5.971 -7.718 -18.109 1.00 77.19 277 ALA A N 1
ATOM 2055 C CA . ALA A 1 277 ? 7.156 -6.877 -17.984 1.00 77.19 277 ALA A CA 1
ATOM 2056 C C . ALA A 1 277 ? 8.053 -7.349 -16.828 1.00 77.19 277 ALA A C 1
ATOM 2058 O O . ALA A 1 277 ? 7.569 -7.741 -15.770 1.00 77.19 277 ALA A O 1
ATOM 2059 N N . SER A 1 278 ? 9.367 -7.262 -17.021 1.00 80.81 278 SER A N 1
ATOM 2060 C CA . SER A 1 278 ? 10.381 -7.490 -15.985 1.00 80.81 278 SER A CA 1
ATOM 2061 C C . SER A 1 278 ? 11.335 -6.291 -15.935 1.00 80.81 278 SER A C 1
ATOM 2063 O O . SER A 1 278 ? 11.756 -5.818 -16.990 1.00 80.81 278 SER A O 1
ATOM 2065 N N . ILE A 1 279 ? 11.600 -5.730 -14.751 1.00 74.31 279 ILE A N 1
ATOM 2066 C CA . ILE A 1 279 ? 12.344 -4.469 -14.574 1.00 74.31 279 ILE A CA 1
ATOM 2067 C C . ILE A 1 279 ? 13.282 -4.562 -13.359 1.00 74.31 279 ILE A C 1
ATOM 2069 O O . ILE A 1 279 ? 12.859 -4.287 -12.239 1.00 74.31 279 ILE A O 1
ATOM 2073 N N . ASP A 1 280 ? 14.554 -4.895 -13.575 1.00 71.50 280 ASP A N 1
ATOM 2074 C CA . ASP A 1 280 ? 15.584 -4.884 -12.523 1.00 71.50 280 ASP A CA 1
ATOM 2075 C C . ASP A 1 280 ? 16.421 -3.591 -12.541 1.00 71.50 280 ASP A C 1
ATOM 2077 O O . ASP A 1 280 ? 16.485 -2.879 -13.552 1.00 71.50 280 ASP A O 1
ATOM 2081 N N . SER A 1 281 ? 17.002 -3.219 -11.388 1.00 65.75 281 SER A N 1
ATOM 2082 C CA . SER A 1 281 ? 17.811 -2.006 -11.273 1.00 65.75 281 SER A CA 1
ATOM 2083 C C . SER A 1 281 ? 18.863 -1.950 -10.165 1.00 65.75 281 SER A C 1
ATOM 2085 O O . SER A 1 281 ? 18.580 -2.261 -9.014 1.00 65.75 281 SER A O 1
ATOM 2087 N N . GLU A 1 282 ? 20.056 -1.442 -10.502 1.00 62.59 282 GLU A N 1
ATOM 2088 C CA . GLU A 1 282 ? 21.136 -1.073 -9.571 1.00 62.59 282 GLU A CA 1
ATOM 2089 C C . GLU A 1 282 ? 21.305 0.449 -9.432 1.00 62.59 282 GLU A C 1
ATOM 2091 O O . GLU A 1 282 ? 21.448 0.949 -8.316 1.00 62.59 282 GLU A O 1
ATOM 2096 N N . ILE A 1 283 ? 21.289 1.192 -10.548 1.00 55.75 283 ILE A N 1
ATOM 2097 C CA . ILE A 1 283 ? 21.483 2.652 -10.594 1.00 55.75 283 ILE A CA 1
ATOM 2098 C C . ILE A 1 283 ? 20.488 3.231 -11.601 1.00 55.75 283 ILE A C 1
ATOM 2100 O O . ILE A 1 283 ? 20.434 2.807 -12.754 1.00 55.75 283 ILE A O 1
ATOM 2104 N N . GLY A 1 284 ? 19.640 4.143 -11.137 1.00 59.50 284 GLY A N 1
ATOM 2105 C CA . GLY A 1 284 ? 18.330 4.334 -11.746 1.00 59.50 284 GLY A CA 1
ATOM 2106 C C . GLY A 1 284 ? 18.281 5.163 -13.016 1.00 59.50 284 GLY A C 1
ATOM 2107 O O . GLY A 1 284 ? 18.824 6.265 -13.078 1.00 59.50 284 GLY A O 1
ATOM 2108 N N . SER A 1 285 ? 17.438 4.708 -13.944 1.00 59.91 285 SER A N 1
ATOM 2109 C CA . SER A 1 285 ? 16.155 5.369 -14.237 1.00 59.91 285 SER A CA 1
ATOM 2110 C C . SER A 1 285 ? 15.307 4.500 -15.200 1.00 59.91 285 SER A C 1
ATOM 2112 O O . SER A 1 285 ? 15.869 3.732 -15.970 1.00 59.91 285 SER A O 1
ATOM 2114 N N . VAL A 1 286 ? 13.966 4.532 -15.140 1.00 57.16 286 VAL A N 1
ATOM 2115 C CA . VAL A 1 286 ? 13.064 3.522 -15.770 1.00 57.16 286 VAL A CA 1
ATOM 2116 C C . VAL A 1 286 ? 11.933 4.157 -16.607 1.00 57.16 286 VAL A C 1
ATOM 2118 O O . VAL A 1 286 ? 11.505 5.268 -16.312 1.00 57.16 286 VAL A O 1
ATOM 2121 N N . THR A 1 287 ? 11.435 3.449 -17.636 1.00 55.97 287 THR A N 1
ATOM 2122 C CA . THR A 1 287 ? 10.183 3.601 -18.450 1.00 55.97 287 THR A CA 1
ATOM 2123 C C . THR A 1 287 ? 10.270 2.495 -19.538 1.00 55.97 287 THR A C 1
ATOM 2125 O O . THR A 1 287 ? 11.389 2.192 -19.929 1.00 55.97 287 THR A O 1
ATOM 2128 N N . LEU A 1 288 ? 9.317 1.745 -20.112 1.00 52.78 288 LEU A N 1
ATOM 2129 C CA . LEU A 1 288 ? 7.864 1.462 -20.041 1.00 52.78 288 LEU A CA 1
ATOM 2130 C C . LEU A 1 288 ? 6.790 2.192 -20.955 1.00 52.78 288 LEU A C 1
ATOM 2132 O O . LEU A 1 288 ? 6.769 3.413 -20.983 1.00 52.78 288 LEU A O 1
ATOM 2136 N N . GLN A 1 289 ? 5.846 1.448 -21.614 1.00 59.66 289 GLN A N 1
ATOM 2137 C CA . GLN A 1 289 ? 4.350 1.616 -21.678 1.00 59.66 289 GLN A CA 1
ATOM 2138 C C . GLN A 1 289 ? 3.640 0.656 -22.683 1.00 59.66 289 GLN A C 1
ATOM 2140 O O . GLN A 1 289 ? 3.916 0.713 -23.879 1.00 59.66 289 GLN A O 1
ATOM 2145 N N . GLN A 1 290 ? 2.709 -0.203 -22.225 1.00 56.72 290 GLN A N 1
ATOM 2146 C CA . GLN A 1 290 ? 2.444 -1.492 -22.906 1.00 56.72 290 GLN A CA 1
ATOM 2147 C C . GLN A 1 290 ? 0.995 -2.054 -22.791 1.00 56.72 290 GLN A C 1
ATOM 2149 O O . GLN A 1 290 ? 0.658 -2.640 -21.777 1.00 56.72 290 GLN A O 1
ATOM 2154 N N . THR A 1 291 ? 0.100 -2.041 -23.786 1.00 64.25 291 THR A N 1
ATOM 2155 C CA . THR A 1 291 ? 0.298 -1.732 -25.213 1.00 64.25 291 THR A CA 1
ATOM 2156 C C . THR A 1 291 ? -0.422 -2.720 -26.147 1.00 64.25 291 THR A C 1
ATOM 2158 O O . THR A 1 291 ? 0.135 -3.061 -27.186 1.00 64.25 291 THR A O 1
ATOM 2161 N N . GLY A 1 292 ? -1.626 -3.208 -25.831 1.00 67.88 292 GLY A N 1
ATOM 2162 C CA . GLY A 1 292 ? -2.357 -4.225 -26.601 1.00 67.88 292 GLY A CA 1
ATOM 2163 C C . GLY A 1 292 ? -2.397 -5.565 -25.866 1.00 67.88 292 GLY A C 1
ATOM 2164 O O . GLY A 1 292 ? -2.585 -5.567 -24.657 1.00 67.88 292 GLY A O 1
ATOM 2165 N N . SER A 1 293 ? -2.228 -6.702 -26.551 1.00 75.94 293 SER A N 1
ATOM 2166 C CA . SER A 1 293 ? -2.327 -8.024 -25.906 1.00 75.94 293 SER A CA 1
ATOM 2167 C C . SER A 1 293 ? -1.100 -8.919 -26.095 1.00 75.94 293 SER A C 1
ATOM 2169 O O . SER A 1 293 ? -0.479 -8.912 -27.157 1.00 75.94 293 SER A O 1
ATOM 2171 N N . TYR A 1 294 ? -0.799 -9.760 -25.101 1.00 78.56 294 TYR A N 1
ATOM 2172 C CA . TYR A 1 294 ? 0.285 -10.759 -25.100 1.00 78.56 294 TYR A CA 1
ATOM 2173 C C . TYR A 1 294 ? 1.709 -10.203 -25.301 1.00 78.56 294 TYR A C 1
ATOM 2175 O O . TYR A 1 294 ? 2.617 -10.955 -25.652 1.00 78.56 294 TYR A O 1
ATOM 2183 N N . ASN A 1 295 ? 1.934 -8.895 -25.131 1.00 74.75 295 ASN A N 1
ATOM 2184 C CA . ASN A 1 295 ? 3.255 -8.302 -25.358 1.00 74.75 295 ASN A CA 1
ATOM 2185 C C . ASN A 1 295 ? 4.188 -8.577 -24.168 1.00 74.75 295 ASN A C 1
ATOM 2187 O O . ASN A 1 295 ? 3.759 -8.467 -23.023 1.00 74.75 295 ASN A O 1
ATOM 2191 N N . ILE A 1 296 ? 5.465 -8.856 -24.422 1.00 78.88 296 ILE A N 1
ATOM 2192 C CA . ILE A 1 296 ? 6.486 -9.168 -23.411 1.00 78.88 296 ILE A CA 1
ATOM 2193 C C . ILE A 1 296 ? 7.548 -8.058 -23.392 1.00 78.88 296 ILE A C 1
ATOM 2195 O O . ILE A 1 296 ? 7.986 -7.592 -24.442 1.00 78.88 296 ILE A O 1
ATOM 2199 N N . GLY A 1 297 ? 7.956 -7.628 -22.199 1.00 76.38 297 GLY A N 1
ATOM 2200 C CA . GLY A 1 297 ? 8.926 -6.566 -21.946 1.00 76.38 297 GLY A CA 1
ATOM 2201 C C . GLY A 1 297 ? 9.986 -6.974 -20.916 1.00 76.38 297 GLY A C 1
ATOM 2202 O O . GLY A 1 297 ? 9.700 -7.700 -19.964 1.00 76.38 297 GLY A O 1
ATOM 2203 N N . THR A 1 298 ? 11.213 -6.483 -21.063 1.00 75.38 298 THR A 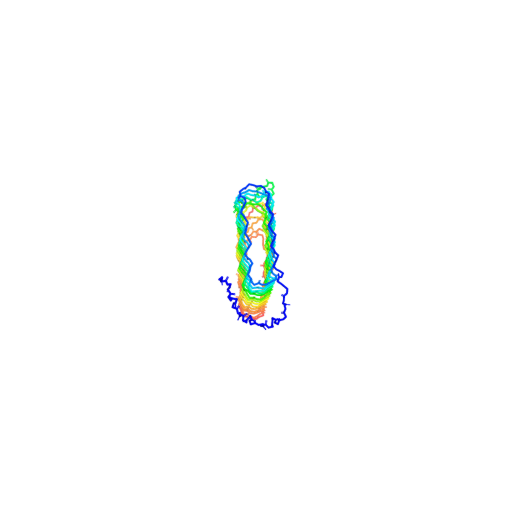N 1
ATOM 2204 C CA . THR A 1 298 ? 12.294 -6.633 -20.070 1.00 75.38 298 THR A CA 1
ATOM 2205 C C . THR A 1 298 ? 13.183 -5.388 -20.070 1.00 75.38 298 THR A C 1
ATOM 2207 O O . THR A 1 298 ? 13.485 -4.878 -21.149 1.00 75.38 298 THR A O 1
ATOM 2210 N N . ILE A 1 299 ? 13.600 -4.890 -18.902 1.00 60.25 299 ILE A N 1
ATOM 2211 C CA . ILE A 1 299 ? 14.526 -3.756 -18.732 1.00 60.25 299 ILE A CA 1
ATOM 2212 C C . ILE A 1 299 ? 15.474 -4.025 -17.552 1.00 60.25 299 ILE A C 1
ATOM 2214 O O . ILE A 1 299 ? 15.019 -4.430 -16.490 1.00 60.25 299 ILE A O 1
ATOM 2218 N N . ASP A 1 300 ? 16.766 -3.736 -17.717 1.00 62.19 300 ASP A N 1
ATOM 2219 C CA . ASP A 1 300 ? 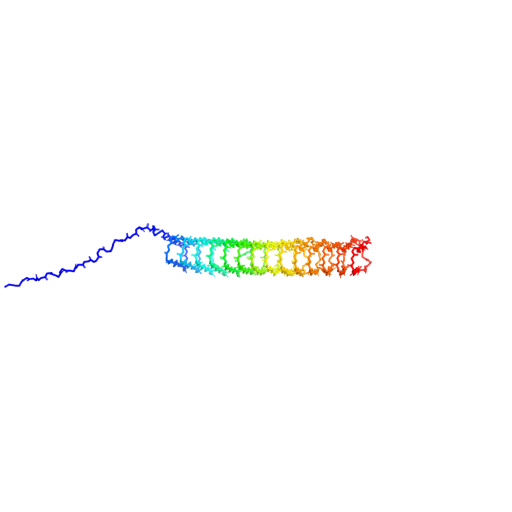17.786 -3.892 -16.672 1.00 62.19 300 ASP A CA 1
ATOM 2220 C C . ASP A 1 300 ? 18.910 -2.825 -16.783 1.00 62.19 300 ASP A C 1
ATOM 2222 O O . ASP A 1 300 ? 19.977 -3.106 -17.287 1.00 62.19 300 ASP A O 1
ATOM 2226 N N . THR A 1 301 ? 18.665 -1.580 -16.349 1.00 50.12 301 THR A N 1
ATOM 2227 C CA . THR A 1 301 ? 19.578 -0.718 -15.532 1.00 50.12 301 THR A CA 1
ATOM 2228 C C . THR A 1 301 ? 21.012 -0.244 -15.929 1.00 50.12 301 THR A C 1
ATOM 2230 O O . THR A 1 301 ? 21.394 -0.130 -17.088 1.00 50.12 301 THR A O 1
ATOM 2233 N N . SER A 1 302 ? 21.746 0.196 -14.886 1.00 62.25 302 SER A N 1
ATOM 2234 C CA . SER A 1 302 ? 22.939 1.042 -14.723 1.00 62.25 302 SER A CA 1
ATOM 2235 C C . SER A 1 302 ? 22.802 2.513 -15.137 1.00 62.25 302 SER A C 1
ATOM 2237 O O . SER A 1 302 ? 23.693 3.313 -14.852 1.00 62.25 302 SER A O 1
ATOM 2239 N N . GLY A 1 303 ? 21.662 2.901 -15.709 1.00 53.03 303 GLY A N 1
ATOM 2240 C CA . GLY A 1 303 ? 21.286 4.285 -15.984 1.00 53.03 303 GLY A CA 1
ATOM 2241 C C . GLY A 1 303 ? 19.865 4.387 -16.546 1.00 53.03 303 GLY A C 1
ATOM 2242 O O . GLY A 1 303 ? 19.066 3.465 -16.395 1.00 53.03 303 GLY A O 1
ATOM 2243 N N . ASP A 1 304 ? 19.559 5.511 -17.202 1.00 53.81 304 ASP A N 1
ATOM 2244 C CA . ASP A 1 304 ? 18.259 5.790 -17.827 1.00 53.81 304 ASP A CA 1
ATOM 2245 C C . ASP A 1 304 ? 17.809 4.747 -18.866 1.00 53.81 304 ASP A C 1
ATOM 2247 O O . ASP A 1 304 ? 18.451 4.557 -19.901 1.00 53.81 304 ASP A O 1
ATOM 2251 N N . ALA A 1 305 ? 16.631 4.162 -18.632 1.00 52.53 305 ALA A N 1
ATOM 2252 C CA . ALA A 1 305 ? 15.879 3.338 -19.575 1.00 52.53 305 ALA A CA 1
ATOM 2253 C C . ALA A 1 305 ? 14.942 4.163 -20.494 1.00 52.53 305 ALA A C 1
ATOM 2255 O O . ALA A 1 305 ? 14.776 5.362 -20.295 1.00 52.53 305 ALA A O 1
ATOM 2256 N N . VAL A 1 306 ? 14.287 3.490 -21.454 1.00 55.84 306 VAL A N 1
ATOM 2257 C CA . VAL A 1 306 ? 12.943 3.735 -22.051 1.00 55.84 306 VAL A CA 1
ATOM 2258 C C . VAL A 1 306 ? 12.633 2.508 -22.948 1.00 55.84 306 VAL A C 1
ATOM 2260 O O . VAL A 1 306 ? 13.566 1.932 -23.504 1.00 55.84 306 VAL A O 1
ATOM 2263 N N . LEU A 1 307 ? 11.366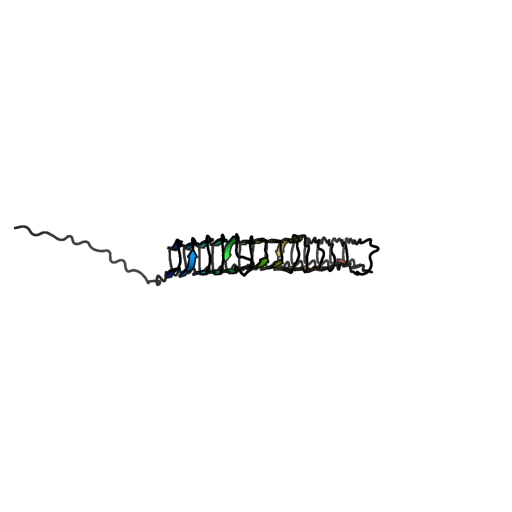 2.116 -23.157 1.00 51.09 307 LEU A N 1
ATOM 2264 C CA . LEU A 1 307 ? 10.943 1.171 -24.225 1.00 51.09 307 LEU A CA 1
ATOM 2265 C C . LEU A 1 307 ? 9.804 1.801 -25.079 1.00 51.09 307 LEU A C 1
ATOM 2267 O O . LEU A 1 307 ? 9.706 3.019 -25.042 1.00 51.09 307 LEU A O 1
ATOM 2271 N N . VAL A 1 308 ? 8.981 1.053 -25.843 1.00 57.72 308 VAL A N 1
ATOM 2272 C CA . VAL A 1 308 ? 7.531 1.330 -26.138 1.00 57.72 308 VAL A CA 1
ATOM 2273 C C . VAL A 1 308 ? 6.935 0.185 -26.975 1.00 57.72 308 VAL A C 1
ATOM 2275 O O . VAL A 1 308 ? 7.676 -0.590 -27.582 1.00 57.72 308 VAL A O 1
ATOM 2278 N N . GLN A 1 309 ? 5.606 0.041 -26.984 1.00 54.53 309 GLN A N 1
ATOM 2279 C CA . GLN A 1 309 ? 4.868 -1.060 -27.615 1.00 54.53 309 GLN A CA 1
ATOM 2280 C C . GLN A 1 309 ? 3.650 -0.593 -28.438 1.00 54.53 309 GLN A C 1
ATOM 2282 O O . GLN A 1 309 ? 3.238 0.560 -28.360 1.00 54.53 309 GLN A O 1
ATOM 2287 N N . THR A 1 310 ? 3.055 -1.503 -29.225 1.00 59.53 310 THR A N 1
ATOM 2288 C CA . THR A 1 310 ? 1.610 -1.544 -29.550 1.00 59.53 310 THR A CA 1
ATOM 2289 C C . THR A 1 310 ? 1.244 -2.807 -30.346 1.00 59.53 310 THR A C 1
ATOM 2291 O O . THR A 1 310 ? 1.861 -3.107 -31.369 1.00 59.53 310 THR A O 1
ATOM 2294 N N . GLY A 1 311 ? 0.175 -3.503 -29.956 1.00 51.53 311 GLY A N 1
ATOM 2295 C CA . GLY A 1 311 ? -0.470 -4.559 -30.745 1.00 51.53 311 GLY A CA 1
ATOM 2296 C C . GLY A 1 311 ? -0.446 -5.941 -30.088 1.00 51.53 311 GLY A C 1
ATOM 2297 O O . GLY A 1 311 ? -0.764 -6.051 -28.910 1.00 51.53 311 GLY A O 1
ATOM 2298 N N . TYR A 1 312 ? -0.162 -6.998 -30.858 1.00 73.06 312 TYR A N 1
ATOM 2299 C CA . TYR A 1 312 ? -0.359 -8.395 -30.432 1.00 73.06 312 TYR A CA 1
ATOM 2300 C C . TYR A 1 312 ? 0.945 -9.203 -30.395 1.00 73.06 312 TYR A C 1
ATOM 2302 O O . TYR A 1 312 ? 1.589 -9.372 -31.432 1.00 73.06 312 TYR A O 1
ATOM 2310 N N . ALA A 1 313 ? 1.281 -9.778 -29.241 1.00 77.19 313 ALA A N 1
ATOM 2311 C CA . ALA A 1 313 ? 2.417 -10.685 -29.057 1.00 77.19 313 ALA A CA 1
ATOM 2312 C C . ALA A 1 313 ? 3.770 -10.111 -29.527 1.00 77.19 313 ALA A C 1
ATOM 2314 O O . ALA A 1 313 ? 4.535 -10.790 -30.209 1.00 77.19 313 ALA A O 1
ATOM 2315 N N . ASN A 1 314 ? 4.057 -8.843 -29.214 1.00 70.44 314 ASN A N 1
ATOM 2316 C CA . ASN A 1 314 ? 5.369 -8.247 -29.471 1.00 70.44 314 ASN A CA 1
ATOM 2317 C C . ASN A 1 314 ? 6.302 -8.430 -28.259 1.00 70.44 314 ASN A C 1
ATOM 2319 O O . ASN A 1 314 ? 5.870 -8.250 -27.126 1.00 70.44 314 ASN A O 1
ATOM 2323 N N . GLU A 1 315 ? 7.569 -8.766 -28.490 1.00 77.94 315 GLU A N 1
ATOM 2324 C CA . GLU A 1 315 ? 8.581 -9.054 -27.461 1.00 77.94 315 GLU A CA 1
ATOM 2325 C C . GLU A 1 315 ? 9.704 -8.001 -27.503 1.00 77.94 315 GLU A C 1
ATOM 2327 O O . GLU A 1 315 ? 10.237 -7.726 -28.581 1.00 77.94 315 GLU A O 1
ATOM 2332 N N . ALA A 1 316 ? 10.066 -7.401 -26.364 1.00 69.88 316 ALA A N 1
ATOM 2333 C CA . ALA A 1 316 ? 11.083 -6.350 -26.242 1.00 69.88 316 ALA A CA 1
ATOM 2334 C C . ALA A 1 316 ? 11.978 -6.541 -24.998 1.00 69.88 316 ALA A C 1
ATOM 2336 O O . ALA A 1 316 ? 11.464 -6.779 -23.910 1.00 69.88 316 ALA A O 1
ATOM 2337 N N . SER A 1 317 ? 13.304 -6.382 -25.118 1.00 73.94 317 SER A N 1
ATOM 2338 C CA . SER A 1 317 ? 14.252 -6.599 -23.999 1.00 73.94 317 SER A CA 1
ATOM 2339 C C . SER A 1 317 ? 15.440 -5.616 -23.969 1.00 73.94 317 SER A C 1
ATOM 2341 O O . SER A 1 317 ? 16.110 -5.425 -24.985 1.00 73.94 317 SER A O 1
ATOM 2343 N N . ILE A 1 318 ? 15.731 -5.007 -22.813 1.00 58.38 318 ILE A N 1
ATOM 2344 C CA . ILE A 1 318 ? 16.797 -4.012 -22.572 1.00 58.38 318 ILE A CA 1
ATOM 2345 C C . ILE A 1 318 ? 17.593 -4.377 -21.303 1.00 58.38 318 ILE A C 1
ATOM 2347 O O . ILE A 1 318 ? 17.026 -4.881 -20.342 1.00 58.38 318 ILE A O 1
ATOM 2351 N N . VAL A 1 319 ? 18.909 -4.139 -21.334 1.00 61.09 319 VAL A N 1
ATOM 2352 C CA . VAL A 1 319 ? 19.990 -4.537 -20.391 1.00 61.09 319 VAL A CA 1
ATOM 2353 C C . VAL A 1 319 ? 21.179 -3.572 -20.702 1.00 61.09 319 VAL A C 1
ATOM 2355 O O . VAL A 1 319 ? 21.205 -3.072 -21.829 1.00 61.09 319 VAL A O 1
ATOM 2358 N N . SER A 1 320 ? 22.257 -3.287 -19.951 1.00 55.00 320 SER A N 1
ATOM 2359 C CA . SER A 1 320 ? 22.610 -3.153 -18.517 1.00 55.00 320 SER A CA 1
ATOM 2360 C C . SER A 1 320 ? 24.072 -2.650 -18.422 1.00 55.00 320 SER A C 1
ATOM 2362 O O . SER A 1 320 ? 24.742 -2.550 -19.457 1.00 55.00 320 SER A O 1
ATOM 2364 N N . ALA A 1 321 ? 24.560 -2.454 -17.189 1.00 57.19 321 ALA A N 1
ATOM 2365 C CA . ALA A 1 321 ? 25.971 -2.314 -16.774 1.00 57.19 321 ALA A CA 1
ATOM 2366 C C . ALA A 1 321 ? 26.703 -0.986 -17.153 1.00 57.19 321 ALA A C 1
ATOM 2368 O O . ALA A 1 321 ? 26.250 -0.243 -18.020 1.00 57.19 321 ALA A O 1
ATOM 2369 N N . ALA A 1 322 ? 27.795 -0.546 -16.495 1.00 52.28 322 ALA A N 1
ATOM 2370 C CA . ALA A 1 322 ? 28.455 -0.973 -15.242 1.00 52.28 322 ALA A CA 1
ATOM 2371 C C . ALA A 1 322 ? 29.151 0.229 -14.539 1.00 52.28 322 ALA A C 1
ATOM 2373 O O . ALA A 1 322 ? 29.429 1.241 -15.184 1.00 52.28 322 ALA A O 1
ATOM 2374 N N . THR A 1 323 ? 29.552 0.124 -13.257 1.00 52.09 323 THR A N 1
ATOM 2375 C CA . THR A 1 323 ? 30.298 1.201 -12.550 1.00 52.09 323 THR A CA 1
ATOM 2376 C C . THR A 1 323 ? 31.708 0.842 -12.055 1.00 52.09 323 THR A C 1
ATOM 2378 O O . THR A 1 323 ? 31.877 0.041 -11.142 1.00 52.09 323 THR A O 1
ATOM 2381 N N . SER A 1 324 ? 32.728 1.551 -12.569 1.00 47.97 324 SER A N 1
ATOM 2382 C CA . SER A 1 324 ? 33.883 2.060 -11.792 1.00 47.97 324 SER A CA 1
ATOM 2383 C C . SER A 1 324 ? 34.783 2.966 -12.653 1.00 47.97 324 SER A C 1
ATOM 2385 O O . SER A 1 324 ? 35.416 2.495 -13.594 1.00 47.97 324 SER A O 1
ATOM 2387 N N . GLY A 1 325 ? 34.884 4.257 -12.308 1.00 50.91 325 GLY A N 1
ATOM 2388 C CA . GLY A 1 325 ? 35.662 5.261 -13.058 1.00 50.91 325 GLY A CA 1
ATOM 2389 C C . GLY A 1 325 ? 34.822 5.982 -14.119 1.00 50.91 325 GLY A C 1
ATOM 2390 O O . GLY A 1 325 ? 34.499 5.417 -15.155 1.00 50.91 325 GLY A O 1
ATOM 2391 N N . VAL A 1 326 ? 34.435 7.230 -13.837 1.00 56.38 326 VAL A N 1
ATOM 2392 C CA . VAL A 1 326 ? 33.340 7.917 -14.544 1.00 56.38 326 VAL A CA 1
ATOM 2393 C C . VAL A 1 326 ? 33.829 8.755 -15.731 1.00 56.38 326 VAL A C 1
ATOM 2395 O O . VAL A 1 326 ? 34.543 9.733 -15.532 1.00 56.38 326 VAL A O 1
ATOM 2398 N N . ASP A 1 327 ? 33.336 8.428 -16.927 1.00 46.38 327 ASP A N 1
ATOM 2399 C CA . ASP A 1 327 ? 33.258 9.305 -18.110 1.00 46.38 327 ASP A CA 1
ATOM 2400 C C . ASP A 1 327 ? 31.910 8.992 -18.805 1.00 46.38 327 ASP A C 1
ATOM 2402 O O . ASP A 1 327 ? 31.812 8.082 -19.627 1.00 46.38 327 ASP A O 1
ATOM 2406 N N . ALA A 1 328 ? 30.822 9.637 -18.362 1.00 54.25 328 ALA A N 1
ATOM 2407 C CA . ALA A 1 328 ? 29.458 9.100 -18.504 1.00 54.25 328 ALA A CA 1
ATOM 2408 C C . ALA A 1 328 ? 28.541 9.841 -19.497 1.00 54.25 328 ALA A C 1
ATOM 2410 O O . ALA A 1 328 ? 28.454 11.069 -19.482 1.00 54.25 328 ALA A O 1
ATOM 2411 N N . LEU A 1 329 ? 27.766 9.063 -20.267 1.00 50.38 329 LEU A N 1
ATOM 2412 C CA . LEU A 1 329 ? 26.531 9.461 -20.961 1.00 50.38 329 LEU A CA 1
ATOM 2413 C C . LEU A 1 329 ? 25.573 8.249 -21.035 1.00 50.38 329 LEU A C 1
ATOM 2415 O O . LEU A 1 329 ? 25.788 7.358 -21.853 1.00 50.38 329 LEU A O 1
ATOM 2419 N N . HIS A 1 330 ? 24.525 8.210 -20.203 1.00 55.25 330 HIS A N 1
ATOM 2420 C CA . HIS A 1 330 ? 23.483 7.164 -20.239 1.00 55.25 330 HIS A CA 1
ATOM 2421 C C . HIS A 1 330 ? 22.325 7.568 -21.163 1.00 55.25 330 HIS A C 1
ATOM 2423 O O . HIS A 1 330 ? 21.894 8.715 -21.087 1.00 55.25 330 HIS A O 1
ATOM 2429 N N . TYR A 1 331 ? 21.792 6.638 -21.967 1.00 57.66 331 TYR A N 1
ATOM 2430 C CA . TYR A 1 331 ? 20.483 6.731 -22.643 1.00 57.66 331 TYR A CA 1
ATOM 2431 C C . TYR A 1 331 ? 20.011 5.341 -23.100 1.00 57.66 331 TYR A C 1
ATOM 2433 O O . TYR A 1 331 ? 20.827 4.546 -23.565 1.00 57.66 331 TYR A O 1
ATOM 2441 N N . ALA A 1 332 ? 18.697 5.097 -23.096 1.00 48.47 332 ALA A N 1
ATOM 2442 C CA . ALA A 1 332 ? 18.071 3.942 -23.746 1.00 48.47 332 ALA A CA 1
ATOM 2443 C C . ALA A 1 332 ? 16.719 4.309 -24.388 1.00 48.47 332 ALA A C 1
ATOM 2445 O O . ALA A 1 332 ? 16.182 5.397 -24.163 1.00 48.47 332 ALA A O 1
ATOM 2446 N N . THR A 1 333 ? 16.177 3.432 -25.240 1.00 55.19 333 THR A N 1
ATOM 2447 C CA . THR A 1 333 ? 14.848 3.574 -25.871 1.00 55.19 333 THR A CA 1
ATOM 2448 C C . THR A 1 333 ? 14.408 2.250 -26.513 1.00 55.19 333 THR A C 1
ATOM 2450 O O . THR A 1 333 ? 15.252 1.464 -26.937 1.00 55.19 333 THR A O 1
ATOM 2453 N N . ALA A 1 334 ? 13.104 2.054 -26.729 1.00 52.34 334 ALA A N 1
ATOM 2454 C CA . ALA A 1 334 ? 12.571 1.159 -27.764 1.00 52.34 334 ALA A CA 1
ATOM 2455 C C . ALA A 1 334 ? 11.247 1.716 -28.321 1.00 52.34 334 ALA A C 1
ATOM 2457 O O . ALA A 1 334 ? 10.799 2.783 -27.914 1.00 52.34 334 ALA A O 1
ATOM 2458 N N . ALA A 1 335 ? 10.642 1.003 -29.269 1.00 53.91 335 ALA A N 1
ATOM 2459 C CA . ALA A 1 335 ? 9.260 1.170 -29.717 1.00 53.91 335 ALA A CA 1
ATOM 2460 C C . ALA A 1 335 ? 8.858 -0.064 -30.544 1.00 53.91 335 ALA A C 1
ATOM 2462 O O . ALA A 1 335 ? 9.694 -0.616 -31.262 1.00 53.91 335 ALA A O 1
ATOM 2463 N N . GLN A 1 336 ? 7.590 -0.472 -30.509 1.00 60.91 336 GLN A N 1
ATOM 2464 C CA . GLN A 1 336 ? 7.038 -1.518 -31.377 1.00 60.91 336 GLN A CA 1
ATOM 2465 C C . GLN A 1 336 ? 5.627 -1.141 -31.832 1.00 60.91 336 GLN A C 1
ATOM 2467 O O . GLN A 1 336 ? 4.956 -0.360 -31.167 1.00 60.91 336 GLN A O 1
ATOM 2472 N N . ALA A 1 337 ? 5.190 -1.694 -32.965 1.00 48.88 337 ALA A N 1
ATOM 2473 C CA . ALA A 1 337 ? 3.827 -1.566 -33.475 1.00 48.88 337 ALA A CA 1
ATOM 2474 C C . ALA A 1 337 ? 3.501 -2.749 -34.405 1.00 48.88 337 ALA A C 1
ATOM 2476 O O . ALA A 1 337 ? 4.266 -3.044 -35.325 1.00 48.88 337 ALA A O 1
ATOM 2477 N N . GLY A 1 338 ? 2.365 -3.420 -34.201 1.00 50.12 338 GLY A N 1
ATOM 2478 C CA . GLY A 1 338 ? 1.899 -4.523 -35.051 1.00 50.12 338 GLY A CA 1
ATOM 2479 C C . GLY A 1 338 ? 1.787 -5.854 -34.309 1.00 50.12 338 GLY A C 1
ATOM 2480 O O . GLY A 1 338 ? 1.308 -5.894 -33.175 1.00 50.12 338 GLY A O 1
ATOM 2481 N N . SER A 1 339 ? 2.161 -6.960 -34.959 1.00 63.19 339 SER A N 1
ATOM 2482 C CA . SER A 1 339 ? 1.990 -8.299 -34.384 1.00 63.19 339 SER A CA 1
ATOM 2483 C C . SER A 1 339 ? 3.205 -9.197 -34.583 1.00 63.19 339 SER A C 1
ATOM 2485 O O . SER A 1 339 ? 3.694 -9.311 -35.706 1.00 63.19 339 SER A O 1
ATOM 2487 N N . ASN A 1 340 ? 3.610 -9.911 -33.530 1.00 73.50 340 ASN A N 1
ATOM 2488 C CA . ASN A 1 340 ? 4.758 -10.830 -33.515 1.00 73.50 340 ASN A CA 1
ATOM 2489 C C . ASN A 1 340 ? 6.109 -10.158 -33.851 1.00 73.50 340 ASN A C 1
ATOM 2491 O O . ASN A 1 340 ? 6.981 -10.784 -34.457 1.00 73.50 340 ASN A O 1
ATOM 2495 N N . ASN A 1 341 ? 6.294 -8.880 -33.497 1.00 63.56 341 ASN A N 1
ATOM 2496 C CA . ASN A 1 341 ? 7.609 -8.240 -33.581 1.00 63.56 341 ASN A CA 1
ATOM 2497 C C . ASN A 1 341 ? 8.503 -8.711 -32.423 1.00 63.56 341 ASN A C 1
ATOM 2499 O O . ASN A 1 341 ? 8.040 -8.790 -31.291 1.00 63.56 341 ASN A O 1
ATOM 2503 N N . ILE A 1 342 ? 9.793 -8.932 -32.682 1.00 71.44 342 ILE A N 1
ATOM 2504 C CA . ILE A 1 342 ? 10.804 -9.188 -31.644 1.00 71.44 342 ILE A CA 1
ATOM 2505 C C . ILE A 1 342 ? 11.851 -8.075 -31.719 1.00 71.44 342 ILE A C 1
ATOM 2507 O O . ILE A 1 342 ? 12.356 -7.766 -32.800 1.00 71.44 342 ILE A O 1
ATOM 2511 N N . ALA A 1 343 ? 12.165 -7.467 -30.579 1.00 61.31 343 ALA A N 1
ATOM 2512 C CA . ALA A 1 343 ? 13.174 -6.431 -30.424 1.00 61.31 343 ALA A CA 1
ATOM 2513 C C . ALA A 1 343 ? 14.015 -6.670 -29.165 1.00 61.31 343 ALA A C 1
ATOM 2515 O O . ALA A 1 343 ? 13.579 -7.270 -28.187 1.00 61.31 343 ALA A O 1
ATOM 2516 N N . SER A 1 344 ? 15.234 -6.150 -29.173 1.00 63.12 344 SER A N 1
ATOM 2517 C CA . SER A 1 344 ? 16.100 -6.073 -28.001 1.00 63.12 344 SER A CA 1
ATOM 2518 C C . SER A 1 344 ? 17.113 -4.946 -28.213 1.00 63.12 344 SER A C 1
ATOM 2520 O O . SER A 1 344 ? 17.296 -4.555 -29.370 1.00 63.12 344 SER A O 1
ATOM 2522 N N . ILE A 1 345 ? 17.752 -4.450 -27.140 1.00 53.03 345 ILE A N 1
ATOM 2523 C CA . ILE A 1 345 ? 19.226 -4.326 -26.962 1.00 53.03 345 ILE A CA 1
ATOM 2524 C C . ILE A 1 345 ? 19.521 -3.394 -25.748 1.00 53.03 345 ILE A C 1
ATOM 2526 O O . ILE A 1 345 ? 18.900 -2.340 -25.665 1.00 53.03 345 ILE A O 1
ATOM 2530 N N . VAL A 1 346 ? 20.338 -3.700 -24.714 1.00 58.25 346 VAL A N 1
ATOM 2531 C CA . VAL A 1 346 ? 21.543 -4.567 -24.529 1.00 58.25 346 VAL A CA 1
ATOM 2532 C C . VAL A 1 346 ? 22.829 -3.852 -24.989 1.00 58.25 346 VAL A C 1
ATOM 2534 O O . VAL A 1 346 ? 23.238 -4.016 -26.128 1.00 58.25 346 VAL A O 1
ATOM 2537 N N . GLN A 1 347 ? 23.515 -2.989 -24.233 1.00 53.41 347 GLN A N 1
ATOM 2538 C CA . GLN A 1 347 ? 24.309 -3.202 -22.997 1.00 53.41 347 GLN A CA 1
ATOM 2539 C C . GLN A 1 347 ? 25.614 -2.385 -23.163 1.00 53.41 347 GLN A C 1
ATOM 2541 O O . GLN A 1 347 ? 25.954 -2.083 -24.313 1.00 53.41 347 GLN A O 1
ATOM 2546 N N . GLN A 1 348 ? 26.394 -2.157 -22.091 1.00 47.03 348 GLN A N 1
ATOM 2547 C CA . GLN A 1 348 ? 27.877 -2.216 -22.149 1.00 47.03 348 GLN A CA 1
ATOM 2548 C C . GLN A 1 348 ? 28.485 -2.894 -20.910 1.00 47.03 348 GLN A C 1
ATOM 2550 O O . GLN A 1 348 ? 28.615 -2.229 -19.862 1.00 47.03 348 GLN A O 1
#

InterPro domains:
  IPR009742 Curlin associated [PF07012] (128-158)

Secondary structure (DSSP, 8-state):
---PPPP-----------PPP---EEEEEEESSS-EEEEEE-SBS-EEEEEEEEES-EEEEEE-SB--EEEEEEEEEES-EEEEEEEEES-EEEEEEES-BS-EEEEEEEEES-EEEEEEE-BTTB-BS-EEEEEEEEES-EEEEEEEESSEEEEEEEEEES-EEEEEEEESSEEEEEEEEEES-EEEEEEEEEEEEEEEEEEEES-EEEEEEEEEEEEEEEEEEEEEEES-EEEEEE-SS-EEEEEEEESSS-EEEEEE-SS------EESSS-EEEEE-SS-B----EEEES-EEEEE-SSB------EES-EEE------SS------------EES-EEE----

Foldseek 3Di:
DDDDDDDDDDDPPDPPPDDDDAQDAEEEAEADEDEAEEEAEEAGQEEEYAHYAEYLEHEYAHYYDENEYEAYHAEHEYNEYAYAHEEAYNEYEHEAHYQAYNEYHEYAYAYENEYEYEHAYQDPQGREDEYAYEAEHEYLEYEYEAYYEYQEYEYEHEEYENEYYHEHEAENHEYEAYEYYYYQEYAAYYYHEYYEYEHAEEAEENEYEAYEEDAYDPAHAYEYEYEHEYQEYEHEYEYHDDYDYYAYAYEYNEYEHEYEAYAYEEYYEEYEENEYEYEYEHHDDYDDDYEYYLEYYYEEYPYDEYEEEYYENEYEYYDDDDDDDDPDDDDYYYYYYDYDHYYYDDDD